Protein AF-A0A210PKC2-F1 (afdb_monomer_lite)

Organism: Mizuhopecten yessoensis (NCBI:txid6573)

Sequence (284 aa):
MRGALTEFWETFYLQYTEGNIYKVPVLRHDMTDEQWKAVAAVIRMGFIQEGVFPIKLAPSFMQQATFGACNDADLLDSFLKFVSVMDKTVFETALKDFESVEEDDINDVMEQYGAKKLINADNVDRIVRKIAHKELVQKPMFVADCFYKLLHTMSLVQEDMSVIYAKLQPSPKKVLKYLRFSEEMSQAETTLSLHVKKLVREMDDPQYLGLFLRFCTGSDVMTQREIHIRFISSDASKNVRCSLSHTCGCVLEIPRSYAEDPYVSLKADFLTLLKNRYWQMDIV

pLDDT: mean 91.37, std 10.33, range [33.94, 98.56]

Foldseek 3Di:
DLLVLQVVLVCCQVPQWAFAQATAGADDPPDDLVNLLVVLVSQVCCCVPFVDHSLSHQLQLVCCLQVVGGDLVSLLVSQLRGDDVLLSVQLVCCQVPVVPHDPCSVVVSCVVLPNPDDDDSVCSVVSSSVSSCCRRDVRRVSSSPSSNVRNNPDPDDSVVSVVSSVQFQDDLVLLLVQEDEDPDDDPLRVLVNVLVNVLSNPPRPLLLCLLVCCQQAVGSTDTPHHAYEAEDADDPPDPDQAWAYANVNSYIYGYSVCSVDPSVVVNVRVSVVSVVPPHPHDDD

Radius of gyration: 22.3 Å; chains: 1; bounding box: 54×35×68 Å

Secondary structure (DSSP, 8-state):
-HHHHHHHHHHHHHHSEE-SSSBEEPP-TT--HHHHHHHHHHHHHHHHHH----TTB-HHHHHHHHHS---HHHHHHHHHHHS-HHHHHHHHHHHH-GGGS-HHHHHHHHHHTT--SPP-TTTHHHHHHHHHHIIIIITTHHHHHHHHHHHTTSS--HHHHHHHHHHHS--HHHHHHHEE--SS--HHHHHHHHHHHHHHHT--SHHHHHHHHHHHHS-SS--S--EEEEEEPPPTT------EEETTTTEEEEEGGGGSS-HHHHHHHHHHHHHH--------

Structure (mmCIF, N/CA/C/O backbone):
data_AF-A0A210PKC2-F1
#
_entry.id   AF-A0A210PKC2-F1
#
loop_
_atom_site.group_PDB
_atom_site.id
_atom_site.type_symbol
_atom_site.label_atom_id
_atom_site.label_alt_id
_atom_site.label_comp_id
_atom_site.label_asym_id
_atom_site.label_entity_id
_atom_site.label_seq_id
_atom_site.pdbx_PDB_ins_code
_atom_site.Cartn_x
_atom_site.Cartn_y
_atom_site.Cartn_z
_atom_site.occupancy
_atom_site.B_iso_or_equiv
_atom_site.auth_seq_id
_atom_site.auth_comp_id
_atom_site.auth_asym_id
_atom_site.auth_atom_id
_atom_site.pdbx_PDB_model_num
ATOM 1 N N . MET A 1 1 ? -7.435 -2.086 -18.402 1.00 83.50 1 MET A N 1
ATOM 2 C CA . MET A 1 1 ? -8.113 -2.495 -17.152 1.00 83.50 1 MET A CA 1
ATOM 3 C C . MET A 1 1 ? -7.322 -2.125 -15.897 1.00 83.50 1 MET A C 1
ATOM 5 O O . MET A 1 1 ? -7.828 -1.315 -15.137 1.00 83.50 1 MET A O 1
ATOM 9 N N . ARG A 1 2 ? -6.077 -2.599 -15.704 1.00 87.44 2 ARG A N 1
ATOM 10 C CA . ARG A 1 2 ? -5.235 -2.230 -14.536 1.00 87.44 2 ARG A CA 1
ATOM 11 C C . ARG A 1 2 ? -5.114 -0.727 -14.278 1.00 87.44 2 ARG A C 1
ATOM 13 O O . ARG A 1 2 ? -5.349 -0.303 -13.158 1.00 87.44 2 ARG A O 1
ATOM 20 N N . GLY A 1 3 ? -4.846 0.075 -15.313 1.00 88.44 3 GLY A N 1
ATOM 21 C CA . GLY A 1 3 ? -4.783 1.537 -15.170 1.00 88.44 3 GLY A CA 1
ATOM 22 C C . GLY A 1 3 ? -6.068 2.150 -14.600 1.00 88.44 3 GLY A C 1
ATOM 23 O O . GLY A 1 3 ? -5.997 3.002 -13.723 1.00 88.44 3 GLY A O 1
ATOM 24 N N . ALA A 1 4 ? -7.233 1.654 -15.033 1.00 91.62 4 ALA A N 1
ATOM 25 C CA . ALA A 1 4 ? -8.529 2.094 -14.519 1.00 91.62 4 ALA A CA 1
ATOM 26 C C . ALA A 1 4 ? -8.772 1.625 -13.075 1.00 91.62 4 ALA A C 1
ATOM 28 O O . ALA A 1 4 ? -9.301 2.391 -12.278 1.00 91.62 4 ALA A O 1
ATOM 29 N N . LEU A 1 5 ? -8.353 0.404 -12.715 1.00 94.69 5 LEU A N 1
ATOM 30 C CA . LEU A 1 5 ? -8.409 -0.079 -11.329 1.00 94.69 5 LEU A CA 1
ATOM 31 C C . LEU A 1 5 ? -7.522 0.763 -10.407 1.00 94.69 5 LEU A C 1
ATOM 33 O O . LEU A 1 5 ? -7.958 1.130 -9.323 1.00 94.69 5 LEU A O 1
ATOM 37 N N . THR A 1 6 ? -6.302 1.094 -10.832 1.00 93.50 6 THR A N 1
ATOM 38 C CA . THR A 1 6 ? -5.397 1.942 -10.046 1.00 93.50 6 THR A CA 1
ATOM 39 C C . THR A 1 6 ? -5.985 3.332 -9.836 1.00 93.50 6 THR A C 1
ATOM 41 O O . THR A 1 6 ? -5.990 3.820 -8.712 1.00 93.50 6 THR A O 1
ATOM 44 N N . GLU A 1 7 ? -6.539 3.944 -10.886 1.00 93.00 7 GLU A N 1
ATOM 45 C CA . GLU A 1 7 ? -7.191 5.257 -10.787 1.00 93.00 7 GLU A CA 1
ATOM 46 C C . GLU A 1 7 ? -8.429 5.224 -9.878 1.00 93.00 7 GLU A C 1
ATOM 48 O O . GLU A 1 7 ? -8.618 6.100 -9.030 1.00 93.00 7 GLU A O 1
ATOM 53 N N . PHE A 1 8 ? -9.243 4.172 -10.003 1.00 96.69 8 PHE A N 1
ATOM 54 C CA . PHE A 1 8 ? -10.376 3.932 -9.117 1.00 96.69 8 PHE A CA 1
ATOM 55 C C . PHE A 1 8 ? -9.924 3.854 -7.656 1.00 96.69 8 PHE A C 1
ATOM 57 O O . PHE A 1 8 ? -10.483 4.542 -6.805 1.00 96.69 8 PHE A O 1
ATOM 64 N N . TRP A 1 9 ? -8.894 3.054 -7.361 1.00 97.25 9 TRP A N 1
ATOM 65 C CA . TRP A 1 9 ? -8.402 2.878 -5.998 1.00 97.25 9 TRP A CA 1
ATOM 66 C C . TRP A 1 9 ? -7.781 4.148 -5.430 1.00 97.25 9 TRP A C 1
ATOM 68 O O . TRP A 1 9 ? -8.049 4.474 -4.280 1.00 97.25 9 TRP A O 1
ATOM 78 N N . GLU A 1 10 ? -7.009 4.901 -6.212 1.00 94.06 10 GLU A N 1
ATOM 79 C CA . GLU A 1 10 ? -6.480 6.194 -5.766 1.00 94.06 10 GLU A CA 1
ATOM 80 C C . GLU A 1 10 ? -7.595 7.172 -5.393 1.00 94.06 10 GLU A C 1
ATOM 82 O O . GLU A 1 10 ? -7.544 7.773 -4.318 1.00 94.06 10 GLU A O 1
ATOM 87 N N . THR A 1 11 ? -8.631 7.269 -6.227 1.00 95.94 11 THR A N 1
ATOM 88 C CA . THR A 1 11 ? -9.802 8.107 -5.943 1.00 95.94 11 THR A CA 1
ATOM 89 C C . THR A 1 11 ? -10.537 7.611 -4.697 1.00 95.94 11 THR A C 1
ATOM 91 O O . THR A 1 11 ? -10.860 8.399 -3.807 1.00 95.94 11 THR A O 1
ATOM 94 N N . PHE A 1 12 ? -10.746 6.296 -4.588 1.00 97.88 12 PHE A N 1
ATOM 95 C CA . PHE A 1 12 ? -11.411 5.670 -3.449 1.00 97.88 12 PHE A CA 1
ATOM 96 C C . PHE A 1 12 ? -10.676 5.954 -2.132 1.00 97.88 12 PHE A C 1
ATOM 98 O O . PHE A 1 12 ? -11.276 6.441 -1.176 1.00 97.88 12 PHE A O 1
ATOM 105 N N . TYR A 1 13 ? -9.360 5.734 -2.098 1.00 97.44 13 TYR A N 1
ATOM 106 C CA . TYR A 1 13 ? -8.525 5.984 -0.922 1.00 97.44 13 TYR A CA 1
ATOM 107 C C . TYR A 1 13 ? -8.465 7.456 -0.510 1.00 97.44 13 TYR A C 1
ATOM 109 O O . TYR A 1 13 ? -8.222 7.761 0.659 1.00 97.44 13 TYR A O 1
ATOM 117 N N . LEU A 1 14 ? -8.628 8.372 -1.463 1.00 95.44 14 LEU A N 1
ATOM 118 C CA . LEU A 1 14 ? -8.587 9.801 -1.189 1.00 95.44 14 LEU A CA 1
ATOM 119 C C . LEU A 1 14 ? -9.935 10.335 -0.693 1.00 95.44 14 LEU A C 1
ATOM 121 O O . LEU A 1 14 ? -9.961 11.192 0.183 1.00 95.44 14 LEU A O 1
ATOM 125 N N . GLN A 1 15 ? -11.046 9.857 -1.259 1.00 96.00 15 GLN A N 1
ATOM 126 C CA . GLN A 1 15 ? -12.365 10.476 -1.071 1.00 96.00 15 GLN A CA 1
ATOM 127 C C . GLN A 1 15 ? -13.330 9.667 -0.192 1.00 96.00 15 GLN A C 1
ATOM 129 O O . GLN A 1 15 ? -14.298 10.227 0.325 1.00 96.00 15 GLN A O 1
ATOM 134 N N . TYR A 1 16 ? -13.101 8.362 -0.028 1.00 97.81 16 TYR A N 1
ATOM 135 C CA . TYR A 1 16 ? -14.047 7.438 0.615 1.00 97.81 16 TYR A CA 1
ATOM 136 C C . TYR A 1 16 ? -13.463 6.732 1.835 1.00 97.81 16 TYR A C 1
ATOM 138 O O . TYR A 1 16 ? -14.132 5.889 2.430 1.00 97.81 16 TYR A O 1
ATOM 146 N N . THR A 1 17 ? -12.231 7.061 2.219 1.00 98.38 17 THR A N 1
ATOM 147 C CA . THR A 1 17 ? -11.552 6.433 3.353 1.00 98.38 17 THR A CA 1
ATOM 148 C C . THR A 1 17 ? -10.808 7.459 4.194 1.00 98.38 17 THR A C 1
ATOM 150 O O . THR A 1 17 ? -10.364 8.479 3.670 1.00 98.38 17 THR A O 1
ATOM 153 N N . GLU A 1 18 ? -10.603 7.144 5.466 1.00 96.81 18 GLU A N 1
ATOM 154 C CA . GLU A 1 18 ? -9.716 7.875 6.372 1.00 96.81 18 GLU A CA 1
ATOM 155 C C . GLU A 1 18 ? -8.529 7.002 6.790 1.00 96.81 18 GLU A C 1
ATOM 157 O O . GLU A 1 18 ? -8.512 5.798 6.525 1.00 96.81 18 GLU A O 1
ATOM 162 N N . GLY A 1 19 ? -7.528 7.616 7.420 1.00 96.44 19 GLY A N 1
ATOM 163 C CA . GLY A 1 19 ? -6.302 6.952 7.855 1.00 96.44 19 GLY A CA 1
ATOM 164 C C . GLY A 1 19 ? -5.085 7.244 6.977 1.00 96.44 19 GLY A C 1
ATOM 165 O O . GLY A 1 19 ? -5.167 7.879 5.916 1.00 96.44 19 GLY A O 1
ATOM 166 N N . ASN A 1 20 ? -3.942 6.776 7.461 1.00 94.88 20 ASN A N 1
ATOM 167 C CA . ASN A 1 20 ? -2.611 7.054 6.947 1.00 94.88 20 ASN A CA 1
ATOM 168 C C . ASN A 1 20 ? -2.118 5.953 5.987 1.00 94.88 20 ASN A C 1
ATOM 170 O O . ASN A 1 20 ? -2.589 5.884 4.848 1.00 94.88 20 ASN A O 1
ATOM 174 N N . ILE A 1 21 ? -1.185 5.093 6.426 1.00 94.00 21 ILE A N 1
ATOM 175 C CA . ILE A 1 21 ? -0.635 3.995 5.612 1.00 94.00 21 ILE A CA 1
ATOM 176 C C . ILE A 1 21 ? -1.744 2.992 5.306 1.00 94.00 21 ILE A C 1
ATOM 178 O O . ILE A 1 21 ? -1.932 2.605 4.150 1.00 94.00 21 ILE A O 1
ATOM 182 N N . TYR A 1 22 ? -2.475 2.595 6.347 1.00 97.31 22 TYR A N 1
ATOM 183 C CA . TYR A 1 22 ? -3.726 1.875 6.200 1.00 97.31 22 TYR A CA 1
ATOM 184 C C . TYR A 1 22 ? -4.915 2.808 6.291 1.00 97.31 22 TYR A C 1
ATOM 186 O O . TYR A 1 22 ? -4.902 3.827 6.978 1.00 97.31 22 TYR A O 1
ATOM 194 N N . LYS A 1 23 ? -5.952 2.412 5.569 1.00 98.19 23 LYS A N 1
ATOM 195 C CA . LYS A 1 23 ? -7.161 3.181 5.367 1.00 98.19 23 LYS A CA 1
ATOM 196 C C . LYS A 1 23 ? -8.379 2.344 5.700 1.00 98.19 23 LYS A C 1
ATOM 198 O O . LYS A 1 23 ? -8.377 1.130 5.493 1.00 98.19 23 LYS A O 1
ATOM 203 N N . VAL A 1 24 ? -9.430 2.992 6.178 1.00 98.06 24 VAL A N 1
ATOM 204 C CA . VAL A 1 24 ? -10.739 2.356 6.358 1.00 98.06 24 VAL A CA 1
ATOM 205 C C . VAL A 1 24 ? -11.833 3.193 5.709 1.00 98.06 24 VAL A C 1
ATOM 207 O O . VAL A 1 24 ? -11.731 4.421 5.717 1.00 98.06 24 VAL A O 1
ATOM 210 N N . PRO A 1 25 ? -12.857 2.569 5.101 1.00 98.19 25 PRO A N 1
ATOM 211 C CA . PRO A 1 25 ? -13.959 3.315 4.515 1.00 98.19 25 PRO A CA 1
ATOM 212 C C . PRO A 1 25 ? -14.696 4.156 5.552 1.00 98.19 25 PRO A C 1
ATOM 214 O O . PRO A 1 25 ? -14.967 3.689 6.656 1.00 98.19 25 PRO A O 1
ATOM 217 N N . VAL A 1 26 ? -15.069 5.373 5.171 1.00 96.38 26 VAL A N 1
ATOM 218 C CA . VAL A 1 26 ? -15.912 6.245 5.992 1.00 96.38 26 VAL A CA 1
ATOM 219 C C . VAL A 1 26 ? -17.339 6.236 5.469 1.00 96.38 26 VAL A C 1
ATOM 221 O O . VAL A 1 26 ? -17.576 6.182 4.260 1.00 96.38 26 VAL A O 1
ATOM 224 N N . LEU A 1 27 ? -18.309 6.300 6.381 1.00 95.06 27 LEU A N 1
ATOM 225 C CA . LEU A 1 27 ? -19.708 6.443 5.996 1.00 95.06 27 LEU A CA 1
ATOM 226 C C . LEU A 1 27 ? -19.909 7.779 5.287 1.00 95.06 27 LEU A C 1
ATOM 228 O O . LEU A 1 27 ? -19.467 8.824 5.764 1.00 95.06 27 LEU A O 1
ATOM 232 N N . ARG A 1 28 ? -20.618 7.742 4.161 1.00 94.00 28 ARG A N 1
ATOM 233 C CA . ARG A 1 28 ? -20.983 8.936 3.407 1.00 94.00 28 ARG A CA 1
ATOM 234 C C . ARG A 1 28 ? -22.466 8.930 3.095 1.00 94.00 28 ARG A C 1
ATOM 236 O O . ARG A 1 28 ? -23.055 7.884 2.847 1.00 94.00 28 ARG A O 1
ATOM 243 N N . HIS A 1 29 ? -23.055 10.118 3.090 1.00 92.88 29 HIS A N 1
ATOM 244 C CA . HIS A 1 29 ? -24.477 10.304 2.813 1.00 92.88 29 HIS A CA 1
ATOM 245 C C . HIS A 1 29 ? -24.843 10.016 1.348 1.00 92.88 29 HIS A C 1
ATOM 247 O O . HIS A 1 29 ? -25.997 9.721 1.059 1.00 92.88 29 HIS A O 1
ATOM 253 N N . ASP A 1 30 ? -23.871 10.093 0.436 1.00 93.81 30 ASP A N 1
ATOM 254 C CA . ASP A 1 30 ? -24.016 9.822 -0.998 1.00 93.81 30 ASP A CA 1
ATOM 255 C C . ASP A 1 30 ? -23.723 8.357 -1.376 1.00 93.81 30 ASP A C 1
ATOM 257 O O . ASP A 1 30 ? -23.828 7.993 -2.546 1.00 93.81 30 ASP A O 1
ATOM 261 N N . MET A 1 31 ? -23.383 7.505 -0.401 1.00 96.25 31 MET A N 1
ATOM 262 C CA . MET A 1 31 ? -23.042 6.097 -0.614 1.00 96.25 31 MET A CA 1
ATOM 263 C C . MET A 1 31 ? -23.995 5.179 0.152 1.00 96.25 31 MET A C 1
ATOM 265 O O . MET A 1 31 ? -23.857 4.967 1.360 1.00 96.25 31 MET A O 1
ATOM 269 N N . THR A 1 32 ? -24.945 4.592 -0.572 1.00 96.19 32 THR A N 1
ATOM 270 C CA . THR A 1 32 ? -25.874 3.582 -0.047 1.00 96.19 32 THR A CA 1
ATOM 271 C C . THR A 1 32 ? -25.264 2.178 -0.103 1.00 96.19 32 THR A C 1
ATOM 273 O O . THR A 1 32 ? -24.137 1.980 -0.568 1.00 96.19 32 THR A O 1
ATOM 276 N N . ASP A 1 33 ? -26.008 1.169 0.358 1.00 96.50 33 ASP A N 1
ATOM 277 C CA . ASP A 1 33 ? -25.563 -0.224 0.296 1.00 96.50 33 ASP A CA 1
ATOM 278 C C . ASP A 1 33 ? -25.298 -0.694 -1.144 1.00 96.50 33 ASP A C 1
ATOM 280 O O . ASP A 1 33 ? -24.426 -1.536 -1.358 1.00 96.50 33 ASP A O 1
ATOM 284 N N . GLU A 1 34 ? -26.000 -0.141 -2.135 1.00 97.75 34 GLU A N 1
ATOM 285 C CA . GLU A 1 34 ? -25.765 -0.421 -3.552 1.00 97.75 34 GLU A CA 1
ATOM 286 C C . GLU A 1 34 ? -24.356 -0.000 -3.989 1.00 97.75 34 GLU A C 1
ATOM 288 O O . GLU A 1 34 ? -23.612 -0.820 -4.536 1.00 97.75 34 GLU A O 1
ATOM 293 N N . GLN A 1 35 ? -23.943 1.238 -3.694 1.00 98.00 35 GLN A N 1
ATOM 294 C CA . GLN A 1 35 ? -22.617 1.722 -4.084 1.00 98.00 35 GLN A CA 1
ATOM 295 C C . GLN A 1 35 ? -21.506 0.975 -3.336 1.00 98.00 35 GLN A C 1
ATOM 297 O O . GLN A 1 35 ? -20.504 0.604 -3.947 1.00 98.00 35 GLN A O 1
ATOM 302 N N . TRP A 1 36 ? -21.680 0.665 -2.047 1.00 98.38 36 TRP A N 1
ATOM 303 C CA . TRP A 1 36 ? -20.688 -0.127 -1.308 1.00 98.38 36 TRP A CA 1
ATOM 304 C C . TRP A 1 36 ? -20.558 -1.558 -1.846 1.00 98.38 36 TRP A C 1
ATOM 306 O O . TRP A 1 36 ? -19.444 -2.063 -1.994 1.00 98.38 36 TRP A O 1
ATOM 316 N N . LYS A 1 37 ? -21.666 -2.205 -2.226 1.00 98.38 37 LYS A N 1
ATOM 317 C CA . LYS A 1 37 ? -21.619 -3.507 -2.914 1.00 98.38 37 LYS A CA 1
ATOM 318 C C . LYS A 1 37 ? -20.937 -3.410 -4.277 1.00 98.38 37 LYS A C 1
ATOM 320 O O . LYS A 1 37 ? -20.223 -4.338 -4.654 1.00 98.38 37 LYS A O 1
ATOM 325 N N . ALA A 1 38 ? -21.108 -2.304 -5.003 1.00 98.31 38 ALA A N 1
ATOM 326 C CA . ALA A 1 38 ? -20.401 -2.077 -6.260 1.00 98.31 38 ALA A CA 1
ATOM 327 C C . ALA A 1 38 ? -18.879 -1.989 -6.043 1.00 98.31 38 ALA A C 1
ATOM 329 O O . ALA A 1 38 ? -18.126 -2.619 -6.784 1.00 98.31 38 ALA A O 1
ATOM 330 N N . VAL A 1 39 ? -18.413 -1.313 -4.985 1.00 98.44 39 VAL A N 1
ATOM 331 C CA . VAL A 1 39 ? -16.984 -1.312 -4.611 1.00 98.44 39 VAL A CA 1
ATOM 332 C C . VAL A 1 39 ? -16.499 -2.737 -4.318 1.00 98.44 39 VAL A C 1
ATOM 334 O O . VAL A 1 39 ? -15.465 -3.153 -4.837 1.00 98.44 39 VAL A O 1
ATOM 337 N N . ALA A 1 40 ? -17.265 -3.530 -3.566 1.00 98.38 40 ALA A N 1
ATOM 338 C CA . ALA A 1 40 ? -16.931 -4.933 -3.310 1.00 98.38 40 ALA A CA 1
ATOM 339 C C . ALA A 1 40 ? -16.876 -5.776 -4.598 1.00 98.38 40 ALA A C 1
ATOM 341 O O . ALA A 1 40 ? -16.005 -6.635 -4.753 1.00 98.38 40 ALA A O 1
ATOM 342 N N . ALA A 1 41 ? -17.760 -5.504 -5.562 1.00 98.19 41 ALA A N 1
ATOM 343 C CA . ALA A 1 41 ? -17.714 -6.130 -6.877 1.00 98.19 41 ALA A CA 1
ATOM 344 C C . ALA A 1 41 ? -16.422 -5.772 -7.628 1.00 98.19 41 ALA A C 1
ATOM 346 O O . ALA A 1 41 ? -15.825 -6.658 -8.242 1.00 98.19 41 ALA A O 1
ATOM 347 N N . VAL A 1 42 ? -15.946 -4.523 -7.526 1.00 98.19 42 VAL A N 1
ATOM 348 C CA . VAL A 1 42 ? -14.648 -4.095 -8.079 1.00 98.19 42 VAL A CA 1
ATOM 349 C C . VAL A 1 42 ? -13.483 -4.827 -7.408 1.00 98.19 42 VAL A C 1
ATOM 351 O O . VAL A 1 42 ? -12.586 -5.276 -8.118 1.00 98.19 42 VAL A O 1
ATOM 354 N N . ILE A 1 43 ? -13.507 -5.028 -6.082 1.00 98.00 43 ILE A N 1
ATOM 355 C CA . ILE A 1 43 ? -12.491 -5.830 -5.364 1.00 98.00 43 ILE A CA 1
ATOM 356 C C . ILE A 1 43 ? -12.445 -7.248 -5.925 1.00 98.00 43 ILE A C 1
ATOM 358 O O . ILE A 1 43 ? -11.395 -7.713 -6.368 1.00 98.00 43 ILE A O 1
ATOM 362 N N . ARG A 1 44 ? -13.595 -7.931 -5.935 1.00 97.06 44 ARG A N 1
ATOM 363 C CA . ARG A 1 44 ? -13.700 -9.319 -6.393 1.00 97.06 44 ARG A CA 1
ATOM 364 C C . ARG A 1 44 ? -13.253 -9.459 -7.847 1.00 97.06 44 ARG A C 1
ATOM 366 O O . ARG A 1 44 ? -12.483 -10.358 -8.171 1.00 97.06 44 ARG A O 1
ATOM 373 N N . MET A 1 45 ? -13.722 -8.568 -8.717 1.00 96.31 45 MET A N 1
ATOM 374 C CA . MET A 1 45 ? -13.365 -8.562 -10.132 1.00 96.31 45 MET A CA 1
ATOM 375 C C . MET A 1 45 ? -11.867 -8.287 -10.334 1.00 96.31 45 MET A C 1
ATOM 377 O O . MET A 1 45 ? -11.214 -9.042 -11.053 1.00 96.31 45 MET A O 1
ATOM 381 N N . GLY A 1 46 ? -11.311 -7.266 -9.673 1.00 95.31 46 GLY A N 1
ATOM 382 C CA . GLY A 1 46 ? -9.900 -6.897 -9.800 1.00 95.31 46 GLY A CA 1
ATOM 383 C C . GLY A 1 46 ? -8.969 -8.004 -9.311 1.00 95.31 46 GLY A C 1
ATOM 384 O O . GLY A 1 46 ? -7.947 -8.278 -9.942 1.00 95.31 46 GLY A O 1
ATOM 385 N N . PHE A 1 47 ? -9.365 -8.705 -8.248 1.00 94.56 47 PHE A N 1
ATOM 386 C CA . PHE A 1 47 ? -8.605 -9.831 -7.726 1.00 94.56 47 PHE A CA 1
ATOM 387 C C . PHE A 1 47 ? -8.638 -11.033 -8.672 1.00 94.56 47 PHE A C 1
ATOM 389 O O . PHE A 1 47 ? -7.586 -11.567 -9.012 1.00 94.56 47 PHE A O 1
ATOM 396 N N . ILE A 1 48 ? -9.826 -11.429 -9.142 1.00 92.50 48 ILE A N 1
ATOM 397 C CA . ILE A 1 48 ? -9.993 -12.605 -10.009 1.00 92.50 48 ILE A CA 1
ATOM 398 C C . ILE A 1 48 ? -9.351 -12.390 -11.385 1.00 92.50 48 ILE A C 1
ATOM 400 O O . ILE A 1 48 ? -8.719 -13.303 -11.910 1.00 92.50 48 ILE A O 1
ATOM 404 N N . GLN A 1 49 ? -9.525 -11.212 -11.987 1.00 92.31 49 GLN A N 1
ATOM 405 C CA . GLN A 1 49 ? -9.126 -10.980 -13.379 1.00 92.31 49 GLN A CA 1
ATOM 406 C C . GLN A 1 49 ? -7.700 -10.441 -13.519 1.00 92.31 49 GLN A C 1
ATOM 408 O O . GLN A 1 49 ? -7.004 -10.789 -14.469 1.00 92.31 49 GLN A O 1
ATOM 413 N N . GLU A 1 50 ? -7.255 -9.592 -12.590 1.00 91.38 50 GLU A N 1
ATOM 414 C CA . GLU A 1 50 ? -5.975 -8.879 -12.702 1.00 91.38 50 GLU A CA 1
ATOM 415 C C . GLU A 1 50 ? -5.002 -9.201 -11.558 1.00 91.38 50 GLU A C 1
ATOM 417 O O . GLU A 1 50 ? -3.856 -8.748 -11.578 1.00 91.38 50 GLU A O 1
ATOM 422 N N . GLY A 1 51 ? -5.425 -9.985 -10.559 1.00 92.06 51 GLY A N 1
ATOM 423 C CA . GLY A 1 51 ? -4.619 -10.274 -9.374 1.00 92.06 51 GLY A CA 1
ATOM 424 C C . GLY A 1 51 ? -4.357 -9.040 -8.505 1.00 92.06 51 GLY A C 1
ATOM 425 O O . GLY A 1 51 ? -3.375 -9.022 -7.768 1.00 92.06 51 GLY A O 1
ATOM 426 N N . VAL A 1 52 ? -5.194 -8.003 -8.612 1.00 94.19 52 VAL A N 1
ATOM 427 C CA . VAL A 1 52 ? -5.079 -6.751 -7.849 1.00 94.19 52 VAL A CA 1
ATOM 428 C C . VAL A 1 52 ? -6.012 -6.802 -6.641 1.00 94.19 52 VAL A C 1
ATOM 430 O O . VAL A 1 52 ? -7.170 -7.187 -6.760 1.00 94.19 52 VAL A O 1
ATOM 433 N N . PHE A 1 53 ? -5.526 -6.370 -5.479 1.00 95.75 53 PHE A N 1
ATOM 434 C CA . PHE A 1 53 ? -6.308 -6.272 -4.244 1.00 95.75 53 PHE A CA 1
ATOM 435 C C . PHE A 1 53 ? -6.030 -4.925 -3.560 1.00 95.75 53 PHE A C 1
ATOM 437 O O . PHE A 1 53 ? -4.895 -4.442 -3.650 1.00 95.75 53 PHE A O 1
ATOM 444 N N . PRO A 1 54 ? -7.008 -4.306 -2.872 1.00 96.81 54 PRO A N 1
ATOM 445 C CA . PRO A 1 54 ? -6.831 -2.993 -2.260 1.00 96.81 54 PRO A CA 1
ATOM 446 C C . PRO A 1 54 ? -6.024 -3.048 -0.951 1.00 96.81 54 PRO A C 1
ATOM 448 O O . PRO A 1 54 ? -6.547 -2.845 0.139 1.00 96.81 54 PRO A O 1
ATOM 451 N N . ILE A 1 55 ? -4.717 -3.297 -1.045 1.00 96.25 55 ILE A N 1
ATOM 452 C CA . ILE A 1 55 ? -3.833 -3.515 0.117 1.00 96.25 55 ILE A CA 1
ATOM 453 C C . ILE A 1 55 ? -3.553 -2.270 0.977 1.00 96.25 55 ILE A C 1
ATOM 455 O O . ILE A 1 55 ? -2.833 -2.368 1.969 1.00 96.25 55 ILE A O 1
ATOM 459 N N . LYS A 1 56 ? -4.096 -1.099 0.613 1.00 96.81 56 LYS A N 1
ATOM 460 C CA . LYS A 1 56 ? -4.106 0.077 1.500 1.00 96.81 56 LYS A CA 1
ATOM 461 C C . LYS A 1 56 ? -5.300 0.060 2.450 1.00 96.81 56 LYS A C 1
ATOM 463 O O . LYS A 1 56 ? -5.261 0.771 3.445 1.00 96.81 56 LYS A O 1
ATOM 468 N N . LEU A 1 57 ? -6.337 -0.744 2.198 1.00 98.12 57 LEU A N 1
ATOM 469 C CA . LEU A 1 57 ? -7.358 -0.987 3.214 1.00 98.12 57 LEU A CA 1
ATOM 470 C C . LEU A 1 57 ? -6.751 -1.777 4.370 1.00 98.12 57 LEU A C 1
ATOM 472 O O . LEU A 1 57 ? -5.947 -2.680 4.140 1.00 98.12 57 LEU A O 1
ATOM 476 N N . ALA A 1 58 ? -7.111 -1.437 5.605 1.00 97.44 58 ALA A N 1
ATOM 477 C CA . ALA A 1 58 ? -6.569 -2.104 6.781 1.00 97.44 58 ALA A CA 1
ATOM 478 C C . ALA A 1 58 ? -6.847 -3.623 6.720 1.00 97.44 58 ALA A C 1
ATOM 480 O O . ALA A 1 58 ? -7.998 -4.009 6.487 1.00 97.44 58 ALA A O 1
ATOM 481 N N . PRO A 1 59 ? -5.844 -4.495 6.956 1.00 95.94 59 PRO A N 1
ATOM 482 C CA . PRO A 1 59 ? -6.036 -5.947 6.951 1.00 95.94 59 PRO A CA 1
ATOM 483 C C . PRO A 1 59 ? -7.170 -6.397 7.874 1.00 95.94 59 PRO A C 1
ATOM 485 O O . PRO A 1 59 ? -8.000 -7.203 7.469 1.00 95.94 59 PRO A O 1
ATOM 488 N N . SER A 1 60 ? -7.263 -5.810 9.071 1.00 95.88 60 SER A N 1
ATOM 489 C CA . SER A 1 60 ? -8.326 -6.121 10.038 1.00 95.88 60 SER A CA 1
ATOM 490 C C . SER A 1 60 ? -9.724 -5.799 9.498 1.00 95.88 60 SER A C 1
ATOM 492 O O . SER A 1 60 ? -10.641 -6.609 9.624 1.00 95.88 60 SER A O 1
ATOM 494 N N . PHE A 1 61 ? -9.883 -4.657 8.819 1.00 97.69 61 PHE A N 1
ATOM 495 C CA . PHE A 1 61 ? -11.137 -4.311 8.145 1.00 97.69 61 PHE A CA 1
ATOM 496 C C . PHE A 1 61 ? -11.450 -5.305 7.021 1.00 97.69 61 PHE A C 1
ATOM 498 O O . PHE A 1 61 ? -12.573 -5.789 6.923 1.00 97.69 61 PHE A O 1
ATOM 505 N N . MET A 1 62 ? -10.463 -5.652 6.189 1.00 97.62 62 MET A N 1
ATOM 506 C CA . MET A 1 62 ? -10.671 -6.589 5.082 1.00 97.62 62 MET A CA 1
ATOM 507 C C . MET A 1 62 ? -10.977 -8.012 5.552 1.00 97.62 62 MET A C 1
ATOM 509 O O . MET A 1 62 ? -11.780 -8.691 4.915 1.00 97.62 62 MET A O 1
ATOM 513 N N . GLN A 1 63 ? -10.400 -8.453 6.671 1.00 96.19 63 GLN A N 1
ATOM 514 C CA . GLN A 1 63 ? -10.768 -9.712 7.317 1.00 96.19 63 GLN A CA 1
ATOM 515 C C . GLN A 1 63 ? -12.233 -9.676 7.770 1.00 96.19 63 GLN A C 1
ATOM 517 O O . GLN A 1 63 ? -12.999 -10.553 7.377 1.00 96.19 63 GLN A O 1
ATOM 522 N N . GLN A 1 64 ? -12.658 -8.624 8.482 1.00 97.00 64 GLN A N 1
ATOM 523 C CA . GLN A 1 64 ? -14.064 -8.449 8.865 1.00 97.00 64 GLN A CA 1
ATOM 524 C C . GLN A 1 64 ? -14.987 -8.461 7.636 1.00 97.00 64 GLN A C 1
ATOM 526 O O . GLN A 1 64 ? -15.974 -9.191 7.599 1.00 97.00 64 GLN A O 1
ATOM 531 N N . ALA A 1 65 ? -14.635 -7.698 6.602 1.00 97.69 65 ALA A N 1
ATOM 532 C CA . ALA A 1 65 ? -15.413 -7.539 5.379 1.00 97.69 65 ALA A CA 1
ATOM 533 C C . ALA A 1 65 ? -15.427 -8.781 4.470 1.00 97.69 65 ALA A C 1
ATOM 535 O O . ALA A 1 65 ? -16.228 -8.837 3.543 1.00 97.69 65 ALA A O 1
ATOM 536 N N . THR A 1 66 ? -14.548 -9.761 4.691 1.00 97.25 66 THR A N 1
ATOM 537 C CA . THR A 1 66 ? -14.465 -10.979 3.862 1.00 97.25 66 THR A CA 1
ATOM 538 C C . THR A 1 66 ? -14.943 -12.210 4.623 1.00 97.25 66 THR A C 1
ATOM 540 O O . THR A 1 66 ? -15.678 -13.022 4.072 1.00 97.25 66 THR A O 1
ATOM 543 N N . PHE A 1 67 ? -14.574 -12.334 5.898 1.00 96.19 67 PHE A N 1
ATOM 544 C CA . PHE A 1 67 ? -14.802 -13.531 6.714 1.00 96.19 67 PHE A CA 1
ATOM 545 C C . PHE A 1 67 ? -15.831 -13.322 7.829 1.00 96.19 67 PHE A C 1
ATOM 547 O O . PHE A 1 67 ? -16.249 -14.290 8.456 1.00 96.19 67 PHE A O 1
ATOM 554 N N . GLY A 1 68 ? -16.260 -12.081 8.077 1.00 95.38 68 GLY A N 1
ATOM 555 C CA . GLY A 1 68 ? -17.180 -11.742 9.167 1.00 95.38 68 GLY A CA 1
ATOM 556 C C . GLY A 1 68 ? -16.507 -11.642 10.540 1.00 95.38 68 GLY A C 1
ATOM 557 O O . GLY A 1 68 ? -17.191 -11.395 11.532 1.00 95.38 68 GLY A O 1
ATOM 558 N N . ALA A 1 69 ? -15.183 -11.810 10.601 1.00 93.19 69 ALA A N 1
ATOM 559 C CA . ALA A 1 69 ? -14.372 -11.660 11.803 1.00 93.19 69 ALA A CA 1
ATOM 560 C C . ALA A 1 69 ? -12.955 -11.186 11.441 1.00 93.19 69 ALA A C 1
ATOM 562 O O . ALA A 1 69 ? -12.404 -11.587 10.412 1.00 93.19 69 ALA A O 1
ATOM 563 N N . CYS A 1 70 ? -12.352 -10.358 12.296 1.00 91.94 70 CYS A N 1
ATOM 564 C CA . CYS A 1 70 ? -10.941 -9.977 12.217 1.00 91.94 70 CYS A CA 1
ATOM 565 C C . CYS A 1 70 ? -10.105 -10.661 13.304 1.00 91.94 70 CYS A C 1
ATOM 567 O O . CYS A 1 70 ? -10.626 -11.052 14.347 1.00 91.94 70 CYS A O 1
ATOM 569 N N . ASN A 1 71 ? -8.797 -10.788 13.075 1.00 86.56 71 ASN A N 1
ATOM 570 C CA . ASN A 1 71 ? -7.872 -11.300 14.080 1.00 86.56 71 ASN A CA 1
ATOM 571 C C . ASN A 1 71 ? -7.416 -10.172 15.021 1.00 86.56 71 ASN A C 1
ATOM 573 O O . ASN A 1 71 ? -6.827 -9.188 14.573 1.00 86.56 71 ASN A O 1
ATOM 577 N N . ASP A 1 72 ? -7.611 -10.346 16.328 1.00 81.19 72 ASP A N 1
ATOM 578 C CA . ASP A 1 72 ? -7.160 -9.391 17.351 1.00 81.19 72 ASP A CA 1
ATOM 579 C C . ASP A 1 72 ? -5.640 -9.155 17.334 1.00 81.19 72 ASP A C 1
ATOM 581 O O . ASP A 1 72 ? -5.176 -8.074 17.711 1.00 81.19 72 ASP A O 1
ATOM 585 N N . ALA A 1 73 ? -4.854 -10.142 16.887 1.00 81.38 73 ALA A N 1
ATOM 586 C CA . ALA A 1 73 ? -3.404 -10.005 16.761 1.00 81.38 73 ALA A CA 1
ATOM 587 C C . ALA A 1 73 ? -3.010 -8.965 15.698 1.00 81.38 73 ALA A C 1
ATOM 589 O O . ALA A 1 73 ? -2.061 -8.207 15.903 1.00 81.38 73 ALA A O 1
ATOM 590 N N . ASP A 1 74 ? -3.771 -8.884 14.603 1.00 84.31 74 ASP A N 1
ATOM 591 C CA . ASP A 1 74 ? -3.512 -7.970 13.483 1.00 84.31 74 ASP A CA 1
ATOM 592 C C . ASP A 1 74 ? -4.088 -6.569 13.733 1.00 84.31 74 ASP A C 1
ATOM 594 O O . ASP A 1 74 ? -3.702 -5.599 13.071 1.00 84.31 74 ASP A O 1
ATOM 598 N N . LEU A 1 75 ? -5.009 -6.449 14.692 1.00 92.81 75 LEU A N 1
ATOM 599 C CA . LEU A 1 75 ? -5.771 -5.235 14.956 1.00 92.81 75 LEU A CA 1
ATOM 600 C C . LEU A 1 75 ? -4.890 -4.076 15.421 1.00 92.81 75 LEU A C 1
ATOM 602 O O . LEU A 1 75 ? -5.009 -2.966 14.902 1.00 92.81 75 LEU A O 1
ATOM 606 N N . LEU A 1 76 ? -3.985 -4.333 16.369 1.00 94.75 76 LEU A N 1
ATOM 607 C CA . LEU A 1 76 ? -3.102 -3.296 16.901 1.00 94.75 76 LEU A CA 1
ATOM 608 C C . LEU A 1 76 ? -2.088 -2.827 15.848 1.00 94.75 76 LEU A C 1
ATOM 610 O O . LEU A 1 76 ? -1.934 -1.626 15.653 1.00 94.75 76 LEU A O 1
ATOM 614 N N . ASP A 1 77 ? -1.453 -3.750 15.119 1.00 94.12 77 ASP A N 1
ATOM 615 C CA . ASP A 1 77 ? -0.533 -3.399 14.025 1.00 94.12 77 ASP A CA 1
ATOM 616 C C . ASP A 1 77 ? -1.252 -2.629 12.905 1.00 94.12 77 ASP A C 1
ATOM 618 O O . ASP A 1 77 ? -0.746 -1.618 12.409 1.00 94.12 77 ASP A O 1
ATOM 622 N N . SER A 1 78 ? -2.470 -3.056 12.553 1.00 96.44 78 SER A N 1
ATOM 623 C CA . SER A 1 78 ? -3.306 -2.344 11.585 1.00 96.44 78 SER A CA 1
ATOM 624 C C . SER A 1 78 ? -3.616 -0.924 12.060 1.00 96.44 78 SER A C 1
ATOM 626 O O . SER A 1 78 ? -3.551 0.017 11.270 1.00 96.44 78 SER A O 1
ATOM 628 N N . PHE A 1 79 ? -3.922 -0.759 13.348 1.00 97.62 79 PHE A N 1
ATOM 629 C CA . PHE A 1 79 ? -4.263 0.531 13.939 1.00 97.62 79 PHE A CA 1
ATOM 630 C C . PHE A 1 79 ? -3.067 1.479 13.983 1.00 97.62 79 PHE A C 1
ATOM 632 O O . PHE A 1 79 ? -3.180 2.621 13.548 1.00 97.62 79 PHE A O 1
ATOM 639 N N . LEU A 1 80 ? -1.893 0.995 14.387 1.00 97.19 80 LEU A N 1
ATOM 640 C CA . LEU A 1 80 ? -0.666 1.796 14.397 1.00 97.19 80 LEU A CA 1
ATOM 641 C C . LEU A 1 80 ? -0.257 2.276 12.993 1.00 97.19 80 LEU A C 1
ATOM 643 O O . LEU A 1 80 ? 0.402 3.301 12.858 1.00 97.19 80 LEU A O 1
ATOM 647 N N . LYS A 1 81 ? -0.662 1.571 11.929 1.00 96.88 81 LYS A N 1
ATOM 648 C CA . LYS A 1 81 ? -0.487 2.009 10.529 1.00 96.88 81 LYS A CA 1
ATOM 649 C C . LYS A 1 81 ? -1.639 2.878 10.009 1.00 96.88 81 LYS A C 1
ATOM 651 O O . LYS A 1 81 ? -1.488 3.528 8.975 1.00 96.88 81 LYS A O 1
ATOM 656 N N . PHE A 1 82 ? -2.782 2.875 10.683 1.00 97.88 82 PHE A N 1
ATOM 657 C CA . PHE A 1 82 ? -3.940 3.699 10.353 1.00 97.88 82 PHE A CA 1
ATOM 658 C C . PHE A 1 82 ? -3.804 5.126 10.896 1.00 97.88 82 PHE A C 1
ATOM 660 O O . PHE A 1 82 ? -4.129 6.075 10.185 1.00 97.88 82 PHE A O 1
ATOM 667 N N . VAL A 1 83 ? -3.301 5.283 12.120 1.00 97.56 83 VAL A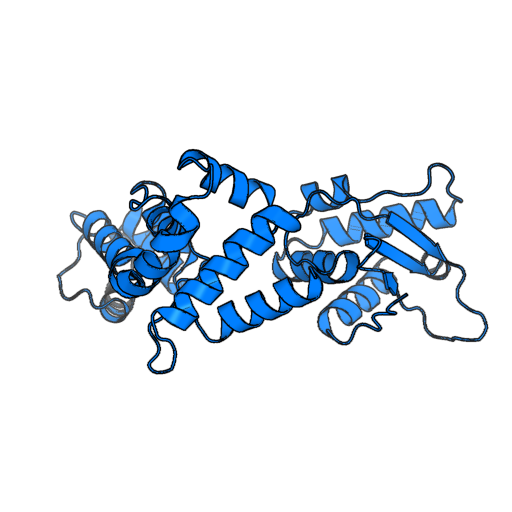 N 1
ATOM 668 C CA . VAL A 1 83 ? -3.162 6.590 12.776 1.00 97.56 83 VAL A CA 1
ATOM 669 C C . VAL A 1 83 ? -2.045 7.455 12.170 1.00 97.56 83 VAL A C 1
ATOM 671 O O . VAL A 1 83 ? -1.254 7.017 11.323 1.00 97.56 83 VAL A O 1
ATOM 674 N N . SER A 1 84 ? -1.980 8.723 12.584 1.00 96.00 84 SER A N 1
ATOM 675 C CA . SER A 1 84 ? -0.906 9.637 12.181 1.00 96.00 84 SER A CA 1
ATOM 676 C C . SER A 1 84 ? 0.468 9.119 12.654 1.00 96.00 84 SER A C 1
ATOM 678 O O . SER A 1 84 ? 0.556 8.334 13.595 1.00 96.00 84 SER A O 1
ATOM 680 N N . VAL A 1 85 ? 1.567 9.542 12.013 1.00 94.50 85 VAL A N 1
ATOM 681 C CA . VAL A 1 85 ? 2.924 9.147 12.460 1.00 94.50 85 VAL A CA 1
ATOM 682 C C . VAL A 1 85 ? 3.221 9.669 13.873 1.00 94.50 85 VAL A C 1
ATOM 684 O O . VAL A 1 85 ? 3.919 9.000 14.636 1.00 94.50 85 VAL A O 1
ATOM 687 N N . MET A 1 86 ? 2.666 10.832 14.228 1.00 95.06 86 MET A N 1
ATOM 688 C CA . MET A 1 86 ? 2.788 11.404 15.570 1.00 95.06 86 MET A CA 1
ATOM 689 C C . MET A 1 86 ? 2.048 10.530 16.585 1.00 95.06 86 MET A C 1
ATOM 691 O O . MET A 1 86 ? 2.679 9.992 17.491 1.00 95.06 86 MET A O 1
ATOM 695 N N . ASP A 1 87 ? 0.759 10.271 16.359 1.00 96.31 87 ASP A N 1
ATOM 696 C CA . ASP A 1 87 ? -0.084 9.455 17.244 1.00 96.31 87 ASP A CA 1
ATOM 697 C C . ASP A 1 87 ? 0.489 8.043 17.397 1.00 96.31 87 ASP A C 1
ATOM 699 O O . ASP A 1 87 ? 0.524 7.489 18.492 1.00 96.31 87 ASP A O 1
ATOM 703 N N . LYS A 1 88 ? 0.976 7.456 16.294 1.00 97.06 88 LYS A N 1
ATOM 704 C CA . LYS A 1 88 ? 1.639 6.150 16.294 1.00 97.06 88 LYS A CA 1
ATOM 705 C C . LYS A 1 88 ? 2.800 6.132 17.283 1.00 97.06 88 LYS A C 1
ATOM 707 O O . LYS A 1 88 ? 2.909 5.189 18.058 1.00 97.06 88 LYS A O 1
ATOM 712 N N . THR A 1 89 ? 3.654 7.153 17.242 1.00 97.00 89 THR A N 1
ATOM 713 C CA . THR A 1 89 ? 4.832 7.252 18.113 1.00 97.00 89 THR A CA 1
ATOM 714 C C . THR A 1 89 ? 4.413 7.332 19.582 1.00 97.00 89 THR A C 1
ATOM 716 O O . THR A 1 89 ? 4.979 6.621 20.413 1.00 97.00 89 THR A O 1
ATOM 719 N N . VAL A 1 90 ? 3.379 8.123 19.892 1.00 97.12 90 VAL A N 1
ATOM 720 C CA . VAL A 1 90 ? 2.814 8.232 21.248 1.00 97.12 90 VAL A CA 1
ATOM 721 C C . VAL A 1 90 ? 2.259 6.883 21.710 1.00 97.12 90 VAL A C 1
ATOM 723 O O . VAL A 1 90 ? 2.629 6.403 22.779 1.00 97.12 90 VAL A O 1
ATOM 726 N N . PHE A 1 91 ? 1.443 6.213 20.890 1.00 96.62 91 PHE A N 1
ATOM 727 C CA . PHE A 1 91 ? 0.894 4.898 21.224 1.00 96.62 91 PHE A CA 1
ATOM 728 C C . PHE A 1 91 ? 1.979 3.831 21.404 1.00 96.62 91 PHE A C 1
ATOM 730 O O . PHE A 1 91 ? 1.941 3.096 22.385 1.00 96.62 91 PHE A O 1
ATOM 737 N N . GLU A 1 92 ? 2.948 3.725 20.490 1.00 97.00 92 GLU A N 1
ATOM 738 C CA . GLU A 1 92 ? 4.039 2.745 20.591 1.00 97.00 92 GLU A CA 1
ATOM 739 C C . GLU A 1 92 ? 4.879 2.961 21.851 1.00 97.00 92 GLU A C 1
ATOM 741 O O . GLU A 1 92 ? 5.249 1.989 22.515 1.00 97.00 92 GLU A O 1
ATOM 746 N N . THR A 1 93 ? 5.137 4.220 22.207 1.00 96.88 93 THR A N 1
ATOM 747 C CA . THR A 1 93 ? 5.865 4.564 23.431 1.00 96.88 93 THR A CA 1
ATOM 748 C C . THR A 1 93 ? 5.030 4.216 24.661 1.00 96.88 93 THR A C 1
ATOM 750 O O . THR A 1 93 ? 5.506 3.473 25.514 1.00 96.88 93 THR A O 1
ATOM 753 N N . ALA A 1 94 ? 3.754 4.611 24.701 1.00 95.69 94 ALA A N 1
ATOM 754 C CA . ALA A 1 94 ? 2.861 4.360 25.834 1.00 95.69 94 ALA A CA 1
ATOM 755 C C . ALA A 1 94 ? 2.622 2.863 26.094 1.00 95.69 94 ALA A C 1
ATOM 757 O O . ALA A 1 94 ? 2.504 2.435 27.240 1.00 95.69 94 ALA A O 1
ATOM 758 N N . LEU A 1 95 ? 2.553 2.057 25.030 1.00 95.31 95 LEU A N 1
ATOM 759 C CA . LEU A 1 95 ? 2.383 0.603 25.113 1.00 95.31 95 LEU A CA 1
ATOM 760 C C . LEU A 1 95 ? 3.644 -0.121 25.596 1.00 95.31 95 LEU A C 1
ATOM 762 O O . LEU A 1 95 ? 3.547 -1.236 26.108 1.00 95.31 95 LEU A O 1
ATOM 766 N N . LYS A 1 96 ? 4.821 0.477 25.393 1.00 96.12 96 LYS A N 1
ATOM 767 C CA . LYS A 1 96 ? 6.110 -0.096 25.786 1.00 96.12 96 LYS A CA 1
ATOM 768 C C . LYS A 1 96 ? 6.534 0.354 27.182 1.00 96.12 96 LYS A C 1
ATOM 770 O O . LYS A 1 96 ? 6.994 -0.471 27.965 1.00 96.12 96 LYS A O 1
ATOM 775 N N . ASP A 1 97 ? 6.425 1.649 27.446 1.00 95.88 97 ASP A N 1
ATOM 776 C CA . ASP A 1 97 ? 6.829 2.312 28.680 1.00 95.88 97 ASP A CA 1
ATOM 777 C C . ASP A 1 97 ? 5.966 3.566 28.889 1.00 95.88 97 ASP A C 1
ATOM 779 O O . ASP A 1 97 ? 6.281 4.658 28.411 1.00 95.88 97 ASP A O 1
ATOM 783 N N . PHE A 1 98 ? 4.837 3.387 29.578 1.00 95.19 98 PHE A N 1
ATOM 784 C CA . PHE A 1 98 ? 3.841 4.439 29.784 1.00 95.19 98 PHE A CA 1
ATOM 785 C C . PHE A 1 98 ? 4.407 5.667 30.508 1.00 95.19 98 PHE A C 1
ATOM 787 O O . PHE A 1 98 ? 4.031 6.787 30.184 1.00 95.19 98 PHE A O 1
ATOM 794 N N . GLU A 1 99 ? 5.327 5.469 31.456 1.00 93.88 99 GLU A N 1
ATOM 795 C CA . GLU A 1 99 ? 5.902 6.553 32.263 1.00 93.88 99 GLU A CA 1
ATOM 796 C C . GLU A 1 99 ? 6.836 7.463 31.451 1.00 93.88 99 GLU A C 1
ATOM 798 O O . GLU A 1 99 ? 7.141 8.575 31.877 1.00 93.88 99 GLU A O 1
ATOM 803 N N . SER A 1 100 ? 7.279 7.007 30.275 1.00 94.88 100 SER A N 1
ATOM 804 C CA . SER A 1 100 ? 8.136 7.780 29.373 1.00 94.88 100 SER A CA 1
ATOM 805 C C . SER A 1 100 ? 7.376 8.735 28.442 1.00 94.88 100 SER A C 1
ATOM 807 O O . SER A 1 100 ? 8.014 9.488 27.707 1.00 94.88 100 SER A O 1
ATOM 809 N N . VAL A 1 101 ? 6.039 8.706 28.450 1.00 94.50 101 VAL A N 1
ATOM 810 C CA . VAL A 1 101 ? 5.188 9.553 27.600 1.00 94.50 101 VAL A CA 1
ATOM 811 C C . VAL A 1 101 ? 4.730 10.784 28.371 1.00 94.50 101 VAL A C 1
ATOM 813 O O . VAL A 1 101 ? 4.318 10.678 29.525 1.00 94.50 101 VAL A O 1
ATOM 816 N N . GLU A 1 102 ? 4.776 11.950 27.728 1.00 94.31 102 GLU A N 1
ATOM 817 C CA . GLU A 1 102 ? 4.243 13.181 28.311 1.00 94.31 102 GLU A CA 1
ATOM 818 C C . GLU A 1 102 ? 2.722 13.065 28.512 1.00 94.31 102 GLU A C 1
ATOM 820 O O . GLU A 1 102 ? 1.996 12.573 27.646 1.00 94.31 102 GLU A O 1
ATOM 825 N N . GLU A 1 103 ? 2.231 13.497 29.678 1.00 91.44 103 GLU A N 1
ATOM 826 C CA . GLU A 1 103 ? 0.814 13.356 30.042 1.00 91.44 103 GLU A CA 1
ATOM 827 C C . GLU A 1 103 ? -0.106 14.105 29.062 1.00 91.44 103 GLU A C 1
ATOM 829 O O . GLU A 1 103 ? -1.155 13.583 28.680 1.00 91.44 103 GLU A O 1
ATOM 834 N N . ASP A 1 104 ? 0.312 15.287 28.606 1.00 92.69 104 ASP A N 1
ATOM 835 C CA . ASP A 1 104 ? -0.431 16.078 27.623 1.00 92.69 104 ASP A CA 1
ATOM 836 C C . ASP A 1 104 ? -0.506 15.350 26.267 1.00 92.69 104 ASP A C 1
ATOM 838 O O . ASP A 1 104 ? -1.596 15.204 25.717 1.00 92.69 104 ASP A O 1
ATOM 842 N N . ASP A 1 105 ? 0.600 14.767 25.786 1.00 94.56 105 ASP A N 1
ATOM 843 C CA . ASP A 1 105 ? 0.641 14.027 24.514 1.00 94.56 105 ASP A CA 1
ATOM 844 C C . ASP A 1 105 ? -0.319 12.827 24.501 1.00 94.56 105 ASP A C 1
ATOM 846 O O . ASP A 1 105 ? -1.055 12.604 23.531 1.00 94.56 105 ASP A O 1
ATOM 850 N N . ILE A 1 106 ? -0.319 12.017 25.568 1.00 93.00 106 ILE A N 1
ATOM 851 C CA . ILE A 1 106 ? -1.205 10.848 25.634 1.00 93.00 106 ILE A CA 1
ATOM 852 C C . ILE A 1 106 ? -2.669 11.267 25.783 1.00 93.00 106 ILE A C 1
ATOM 854 O O . ILE A 1 106 ? -3.540 10.616 25.202 1.00 93.00 106 ILE A O 1
ATOM 858 N N . ASN A 1 107 ? -2.952 12.344 26.520 1.00 91.44 107 ASN A N 1
ATOM 859 C CA . ASN A 1 107 ? -4.307 12.863 26.677 1.00 91.44 107 ASN A CA 1
ATOM 860 C C . ASN A 1 107 ? -4.849 13.422 25.358 1.00 91.44 107 ASN A C 1
ATOM 862 O O . ASN A 1 107 ? -5.960 13.052 24.971 1.00 91.44 107 ASN A O 1
ATOM 866 N N . ASP A 1 108 ? -4.053 14.210 24.635 1.00 93.19 108 ASP A N 1
ATOM 867 C CA . ASP A 1 108 ? -4.420 14.802 23.346 1.00 93.19 108 ASP A CA 1
ATOM 868 C C . ASP A 1 108 ? -4.765 13.722 22.314 1.00 93.19 108 ASP A C 1
ATOM 870 O O . ASP A 1 108 ? -5.846 13.727 21.709 1.00 93.19 108 ASP A O 1
ATOM 874 N N . VAL A 1 109 ? -3.885 12.725 22.157 1.00 94.12 109 VAL A N 1
ATOM 875 C CA . VAL A 1 109 ? -4.120 11.608 21.231 1.00 94.12 109 VAL A CA 1
ATOM 876 C C . VAL A 1 109 ? -5.370 10.827 21.645 1.00 94.12 109 VAL A C 1
ATOM 878 O O . VAL A 1 109 ? -6.188 10.441 20.810 1.00 94.12 109 VAL A O 1
ATOM 881 N N . MET A 1 110 ? -5.575 10.591 22.936 1.00 91.94 110 MET A N 1
ATOM 882 C CA . MET A 1 110 ? -6.711 9.802 23.412 1.00 91.94 110 MET A CA 1
ATOM 883 C C . MET A 1 110 ? -8.042 10.542 23.274 1.00 91.94 110 MET A C 1
ATOM 885 O O . MET A 1 110 ? -9.050 9.919 22.913 1.00 91.94 110 MET A O 1
ATOM 889 N N . GLU A 1 111 ? -8.054 11.860 23.471 1.00 91.50 111 GLU A N 1
ATOM 890 C CA . GLU A 1 111 ? -9.211 12.713 23.208 1.00 91.50 111 GLU A CA 1
ATOM 891 C C . GLU A 1 111 ? -9.587 12.706 21.722 1.00 91.50 111 GLU A C 1
ATOM 893 O O . GLU A 1 111 ? -10.767 12.529 21.396 1.00 91.50 111 GLU A O 1
ATOM 898 N N . GLN A 1 112 ? -8.603 12.778 20.818 1.00 92.25 112 GLN A N 1
ATOM 899 C CA . GLN A 1 112 ? -8.822 12.695 19.369 1.00 92.25 112 GLN A CA 1
ATOM 900 C C . GLN A 1 112 ? -9.567 11.411 18.966 1.00 92.25 112 GLN A C 1
ATOM 902 O O . GLN A 1 112 ? -10.448 11.435 18.102 1.00 92.25 112 GLN A O 1
ATOM 907 N N . TYR A 1 113 ? -9.283 10.290 19.635 1.00 92.56 113 TYR A N 1
ATOM 908 C CA . TYR A 1 113 ? -9.993 9.024 19.431 1.00 92.56 113 TYR A CA 1
ATOM 909 C C . TYR A 1 113 ? -11.160 8.807 20.412 1.00 92.56 113 TYR A C 1
ATOM 911 O O . TYR A 1 113 ? -11.697 7.699 20.522 1.00 92.56 113 TYR A O 1
ATOM 919 N N . GLY A 1 114 ? -11.626 9.852 21.098 1.00 87.38 114 GLY A N 1
ATOM 920 C CA . GLY A 1 114 ? -12.831 9.850 21.931 1.00 87.38 114 GLY A CA 1
ATOM 921 C C . GLY A 1 114 ? -12.745 8.982 23.190 1.00 87.38 114 GLY A C 1
ATOM 922 O O . GLY A 1 114 ? -13.779 8.526 23.694 1.00 87.38 114 GLY A O 1
ATOM 923 N N . ALA A 1 115 ? -11.541 8.709 23.692 1.00 87.00 115 ALA A N 1
ATOM 924 C CA . ALA A 1 115 ? -11.337 7.983 24.936 1.00 87.00 115 ALA A CA 1
ATOM 925 C C . ALA A 1 115 ? -11.443 8.937 26.136 1.00 87.00 115 ALA A C 1
ATOM 927 O O . ALA A 1 115 ? -10.550 9.718 26.416 1.00 87.00 115 ALA A O 1
ATOM 928 N N . LYS A 1 116 ? -12.553 8.844 26.878 1.00 78.31 116 LYS A N 1
ATOM 929 C CA . LYS A 1 116 ? -12.842 9.697 28.054 1.00 78.31 116 LYS A CA 1
ATOM 930 C C . LYS A 1 116 ? -12.411 9.096 29.398 1.00 78.31 116 LYS A C 1
ATOM 932 O O . LYS A 1 116 ? -12.863 9.543 30.448 1.00 78.31 116 LYS A O 1
ATOM 937 N N . LYS A 1 117 ? -11.661 7.992 29.385 1.00 75.25 117 LYS A N 1
ATOM 938 C CA . LYS A 1 117 ? -11.244 7.292 30.609 1.00 75.25 117 LYS A CA 1
ATOM 939 C C . LYS A 1 117 ? -9.856 7.756 31.010 1.00 75.25 117 LYS A C 1
ATOM 941 O O . LYS A 1 117 ? -9.024 7.931 30.134 1.00 75.25 117 LYS A O 1
ATOM 946 N N . LEU A 1 118 ? -9.610 7.847 32.317 1.00 81.62 118 LEU A N 1
ATOM 947 C CA . LEU A 1 118 ? -8.264 8.054 32.843 1.00 81.62 118 LEU A CA 1
ATOM 948 C C . LEU A 1 118 ? -7.377 6.867 32.443 1.00 81.62 118 LEU A C 1
ATOM 950 O O . LEU A 1 118 ? -7.716 5.709 32.726 1.00 81.62 118 LEU A O 1
ATOM 954 N N . ILE A 1 119 ? -6.276 7.159 31.759 1.00 87.81 119 ILE A N 1
ATOM 955 C CA . ILE A 1 119 ? -5.345 6.153 31.254 1.00 87.81 119 ILE A CA 1
ATOM 956 C C . ILE A 1 119 ? -4.159 6.053 32.198 1.00 87.81 119 ILE A C 1
ATOM 958 O O . ILE A 1 119 ? -3.733 7.039 32.788 1.00 87.81 119 ILE A O 1
ATOM 962 N N . ASN A 1 120 ? -3.664 4.836 32.373 1.00 91.12 120 ASN A N 1
ATOM 963 C CA . ASN A 1 120 ? -2.467 4.549 33.143 1.00 91.12 120 ASN A CA 1
ATOM 964 C C . ASN A 1 120 ? -1.760 3.310 32.581 1.00 91.12 120 ASN A C 1
ATOM 966 O O . ASN A 1 120 ? -2.296 2.617 31.707 1.00 91.12 120 ASN A O 1
ATOM 970 N N . ALA A 1 121 ? -0.582 3.009 33.127 1.00 93.38 121 ALA A N 1
ATOM 971 C CA . ALA A 1 121 ? 0.232 1.863 32.729 1.00 93.38 121 ALA A CA 1
ATOM 972 C C . ALA A 1 121 ? -0.542 0.528 32.750 1.00 93.38 121 ALA A C 1
ATOM 974 O O . ALA A 1 121 ? -0.357 -0.307 31.869 1.00 93.38 121 ALA A O 1
ATOM 975 N N . ASP A 1 122 ? -1.472 0.349 33.694 1.00 94.06 122 ASP A N 1
ATOM 976 C CA . ASP A 1 122 ? -2.236 -0.898 33.837 1.00 94.06 122 ASP A CA 1
ATOM 977 C C . ASP A 1 122 ? -3.323 -1.079 32.769 1.00 94.06 122 ASP A C 1
ATOM 979 O O . ASP A 1 122 ? -3.801 -2.193 32.531 1.00 94.06 122 ASP A O 1
ATOM 983 N N . ASN A 1 123 ? -3.803 0.014 32.168 1.00 93.56 123 ASN A N 1
ATOM 984 C CA . ASN A 1 123 ? -4.999 -0.012 31.331 1.00 93.56 123 ASN A CA 1
ATOM 985 C C . ASN A 1 123 ? -4.777 0.424 29.876 1.00 93.56 123 ASN A C 1
ATOM 987 O O . ASN A 1 123 ? -5.670 0.174 29.056 1.00 93.56 123 ASN A O 1
ATOM 991 N N . VAL A 1 124 ? -3.618 1.012 29.554 1.00 93.94 124 VAL A N 1
ATOM 992 C CA . VAL A 1 124 ? -3.319 1.600 28.242 1.00 93.94 124 VAL A CA 1
ATOM 993 C C . VAL A 1 124 ? -3.487 0.601 27.098 1.00 93.94 124 VAL A C 1
ATOM 995 O O . VAL A 1 124 ? -4.269 0.873 26.190 1.00 93.94 124 VAL A O 1
ATOM 998 N N . ASP A 1 125 ? -2.892 -0.597 27.173 1.00 94.12 125 ASP A N 1
ATOM 999 C CA . ASP A 1 125 ? -3.011 -1.619 26.115 1.00 94.12 125 ASP A CA 1
ATOM 1000 C C . ASP A 1 125 ? -4.478 -1.963 25.825 1.00 94.12 125 ASP A C 1
ATOM 1002 O O . ASP A 1 125 ? -4.944 -1.908 24.682 1.00 94.12 125 ASP A O 1
ATOM 1006 N N . ARG A 1 126 ? -5.261 -2.203 26.880 1.00 93.62 126 ARG A N 1
ATOM 1007 C CA . ARG A 1 126 ? -6.683 -2.531 26.749 1.00 93.62 126 ARG A CA 1
ATOM 1008 C C . ARG A 1 126 ? -7.489 -1.382 26.141 1.00 93.62 126 ARG A C 1
ATOM 1010 O O . ARG A 1 126 ? -8.445 -1.641 25.408 1.00 93.62 126 ARG A O 1
ATOM 1017 N N . ILE A 1 127 ? -7.184 -0.132 26.489 1.00 94.25 127 ILE A N 1
ATOM 1018 C CA . ILE A 1 127 ? -7.892 1.034 25.945 1.00 94.25 127 ILE A CA 1
ATOM 1019 C C . ILE A 1 127 ? -7.524 1.226 24.473 1.00 94.25 127 ILE A C 1
ATOM 1021 O O . ILE A 1 127 ? -8.434 1.328 23.650 1.00 94.25 127 ILE A O 1
ATOM 1025 N N . VAL A 1 128 ? -6.236 1.176 24.128 1.00 95.06 128 VAL A N 1
ATOM 1026 C CA . VAL A 1 128 ? -5.760 1.312 22.745 1.00 95.06 128 VAL A CA 1
ATOM 1027 C C . VAL A 1 128 ? -6.361 0.227 21.850 1.00 95.06 128 VAL A C 1
ATOM 1029 O O . VAL A 1 128 ? -6.881 0.538 20.784 1.00 95.06 128 VAL A O 1
ATOM 1032 N N . ARG A 1 129 ? -6.423 -1.034 22.298 1.00 95.19 129 ARG A N 1
ATOM 1033 C CA . ARG A 1 129 ? -7.092 -2.112 21.540 1.00 95.19 129 ARG A CA 1
ATOM 1034 C C . ARG A 1 129 ? -8.582 -1.862 21.319 1.00 95.19 129 ARG A C 1
ATOM 1036 O O . ARG A 1 129 ? -9.108 -2.157 20.249 1.00 95.19 129 ARG A O 1
ATOM 1043 N N . LYS A 1 130 ? -9.283 -1.299 22.308 1.00 94.62 130 LYS A N 1
ATOM 1044 C CA . LYS A 1 130 ? -10.701 -0.928 22.155 1.00 94.62 130 LYS A CA 1
ATOM 1045 C C . LYS A 1 130 ? -10.885 0.213 21.163 1.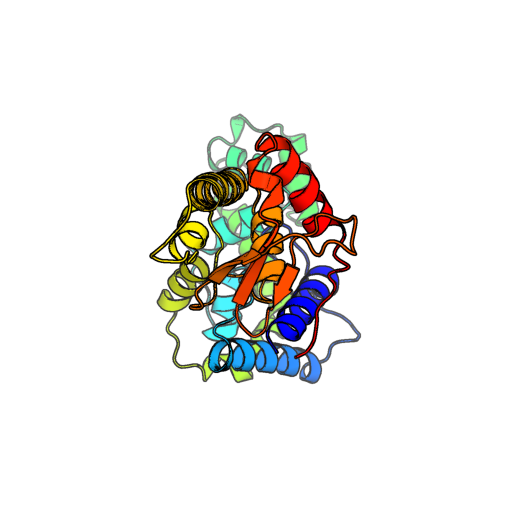00 94.62 130 LYS A C 1
ATOM 1047 O O . LYS A 1 130 ? -11.844 0.183 20.396 1.00 94.62 130 LYS A O 1
ATOM 1052 N N . ILE A 1 131 ? -9.979 1.190 21.169 1.00 95.75 131 ILE A N 1
ATOM 1053 C CA . ILE A 1 131 ? -9.952 2.257 20.167 1.00 95.75 131 ILE A CA 1
ATOM 1054 C C . ILE A 1 131 ? -9.717 1.649 18.784 1.00 95.75 131 ILE A C 1
ATOM 1056 O O . ILE A 1 131 ? -10.530 1.872 17.895 1.00 95.75 131 ILE A O 1
ATOM 1060 N N . ALA A 1 132 ? -8.695 0.807 18.631 1.00 96.94 132 ALA A N 1
ATOM 1061 C CA . ALA A 1 132 ? -8.387 0.117 17.383 1.00 96.94 132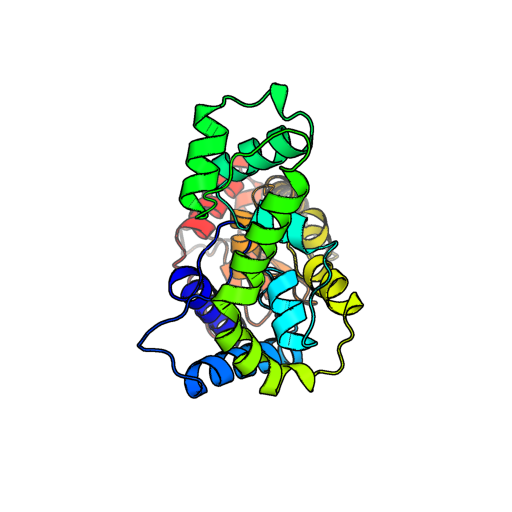 ALA A CA 1
ATOM 1062 C C . ALA A 1 132 ? -9.601 -0.642 16.826 1.00 96.94 132 ALA A C 1
ATOM 1064 O O . ALA A 1 132 ? -9.963 -0.472 15.665 1.00 96.94 132 ALA A O 1
ATOM 1065 N N . HIS A 1 133 ? -10.290 -1.416 17.669 1.00 96.88 133 HIS A N 1
ATOM 1066 C CA . HIS A 1 133 ? -11.502 -2.133 17.271 1.00 96.88 133 HIS A CA 1
ATOM 1067 C C . HIS A 1 133 ? -12.625 -1.173 16.852 1.00 96.88 133 HIS A C 1
ATOM 1069 O O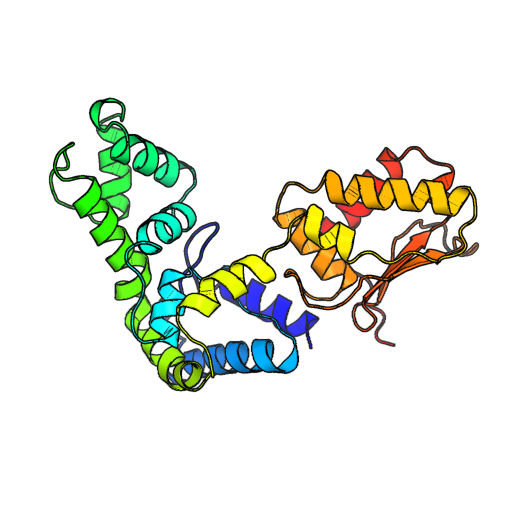 . HIS A 1 133 ? -13.316 -1.386 15.855 1.00 96.88 133 HIS A O 1
ATOM 1075 N N . LYS A 1 134 ? -12.830 -0.089 17.605 1.00 96.62 134 LYS A N 1
ATOM 1076 C CA . LYS A 1 134 ? -13.852 0.908 17.285 1.00 96.62 134 LYS A CA 1
ATOM 1077 C C . LYS A 1 134 ? -13.585 1.566 15.927 1.00 96.62 134 LYS A C 1
ATOM 1079 O O . LYS A 1 134 ? -14.499 1.641 15.112 1.00 96.62 134 LYS A O 1
ATOM 1084 N N . GLU A 1 135 ? -12.356 2.018 15.693 1.00 97.25 135 GLU A N 1
ATOM 1085 C CA . GLU A 1 135 ? -11.955 2.743 14.482 1.00 97.25 135 GLU A CA 1
ATOM 1086 C C . GLU A 1 135 ? -11.922 1.834 13.245 1.00 97.25 135 GLU A C 1
ATOM 1088 O O . GLU A 1 135 ? -12.472 2.189 12.207 1.00 97.25 135 GLU A O 1
ATOM 1093 N N . LEU A 1 136 ? -11.341 0.635 13.353 1.00 97.75 136 LEU A N 1
ATOM 1094 C CA . LEU A 1 136 ? -11.119 -0.231 12.191 1.00 97.75 136 LEU A CA 1
ATOM 1095 C C . LEU A 1 136 ? -12.281 -1.170 11.864 1.00 97.75 136 LEU A C 1
ATOM 1097 O O . LEU A 1 136 ? -12.365 -1.658 10.737 1.00 97.75 136 LEU A O 1
ATOM 1101 N N . VAL A 1 137 ? -13.148 -1.457 12.839 1.00 96.75 137 VAL A N 1
ATOM 1102 C CA . VAL A 1 137 ? -14.188 -2.490 12.717 1.00 96.75 137 VAL A CA 1
ATOM 1103 C C . VAL A 1 137 ? -15.574 -1.908 12.972 1.00 96.75 137 VAL A C 1
ATOM 1105 O O . VAL A 1 137 ? -16.430 -1.974 12.095 1.00 96.75 137 VAL A O 1
ATOM 1108 N N . GLN A 1 138 ? -15.819 -1.296 14.137 1.00 97.00 138 GLN A N 1
ATOM 1109 C CA . GLN A 1 138 ? -17.179 -0.866 14.508 1.00 97.00 138 GLN A CA 1
ATOM 1110 C C . GLN A 1 138 ? -17.689 0.311 13.672 1.00 97.00 138 GLN A C 1
ATOM 1112 O O . GLN A 1 138 ? -18.805 0.252 13.161 1.00 97.00 138 GLN A O 1
ATOM 1117 N N . LYS A 1 139 ? -16.893 1.377 13.524 1.00 96.94 139 LYS A N 1
ATOM 1118 C CA . LYS A 1 139 ? -17.266 2.547 12.714 1.00 96.94 139 LYS A CA 1
ATOM 1119 C C . LYS A 1 139 ? -17.568 2.175 11.252 1.00 96.94 139 LYS A C 1
ATOM 1121 O O . LYS A 1 139 ? -18.632 2.567 10.770 1.00 96.94 139 LYS A O 1
ATOM 1126 N N . PRO A 1 140 ? -16.718 1.400 10.547 1.00 97.75 140 PRO A N 1
ATOM 1127 C CA . PRO A 1 140 ? -16.979 1.018 9.161 1.00 97.75 140 PRO A CA 1
ATOM 1128 C C . PRO A 1 140 ? -17.862 -0.236 9.009 1.00 97.75 140 PRO A C 1
ATOM 1130 O O . PRO A 1 140 ? -17.966 -0.760 7.899 1.00 97.75 140 PRO A O 1
ATOM 1133 N N . MET A 1 141 ? -18.514 -0.728 10.075 1.00 97.94 141 MET A N 1
ATOM 1134 C CA . MET A 1 141 ? -19.230 -2.016 10.069 1.00 97.94 141 MET A CA 1
ATOM 1135 C C . MET A 1 141 ? -20.282 -2.117 8.961 1.00 97.94 141 MET A C 1
ATOM 1137 O O . MET A 1 141 ? -20.346 -3.121 8.263 1.00 97.94 141 MET A O 1
ATOM 1141 N N . PHE A 1 142 ? -21.057 -1.055 8.722 1.00 98.38 142 PHE A N 1
ATOM 1142 C CA . PHE A 1 142 ? -22.049 -1.051 7.641 1.00 98.38 142 PHE A CA 1
ATOM 1143 C C . PHE A 1 142 ? -21.414 -1.293 6.259 1.00 98.38 142 PHE A C 1
ATOM 1145 O O . PHE A 1 142 ? -21.974 -2.015 5.431 1.00 98.38 142 PHE A O 1
ATOM 1152 N N . VAL A 1 143 ? -20.228 -0.727 6.009 1.00 98.50 143 VAL A N 1
ATOM 1153 C CA . VAL A 1 143 ? -19.485 -0.955 4.761 1.00 98.50 143 VAL A CA 1
ATOM 1154 C C . VAL A 1 143 ? -18.932 -2.378 4.726 1.00 98.50 143 VAL A C 1
ATOM 1156 O O . VAL A 1 143 ? -19.055 -3.044 3.698 1.00 98.50 143 VAL A O 1
ATOM 1159 N N . ALA A 1 144 ? -18.388 -2.866 5.847 1.00 98.44 144 ALA A N 1
ATOM 1160 C CA . ALA A 1 144 ? -17.911 -4.241 5.973 1.00 98.44 144 ALA A CA 1
ATOM 1161 C C . ALA A 1 144 ? -19.026 -5.256 5.674 1.00 98.44 144 ALA A C 1
ATOM 1163 O O . ALA A 1 144 ? -18.808 -6.172 4.889 1.00 98.44 144 ALA A O 1
ATOM 1164 N N . ASP A 1 145 ? -20.237 -5.045 6.192 1.00 98.50 145 ASP A N 1
ATOM 1165 C CA . ASP A 1 145 ? -21.404 -5.893 5.929 1.00 98.50 145 ASP A CA 1
ATOM 1166 C C . ASP A 1 145 ? -21.826 -5.858 4.453 1.00 98.50 145 ASP A C 1
ATOM 1168 O O . ASP A 1 145 ? -22.221 -6.875 3.872 1.00 98.50 145 ASP A O 1
ATOM 1172 N N . CYS A 1 146 ? -21.746 -4.688 3.811 1.00 98.50 146 CYS A N 1
ATOM 1173 C CA . CYS A 1 146 ? -22.011 -4.561 2.378 1.00 98.50 146 CYS A CA 1
ATOM 1174 C C . CYS A 1 146 ? -20.976 -5.319 1.543 1.00 98.50 146 CYS A C 1
ATOM 1176 O O . CYS A 1 146 ? -21.345 -5.986 0.575 1.00 98.50 146 CYS A O 1
ATOM 1178 N N . PHE A 1 147 ? -19.701 -5.245 1.927 1.00 98.56 147 PHE A N 1
ATOM 1179 C CA . PHE A 1 147 ? -18.622 -5.976 1.271 1.00 98.56 147 PHE A CA 1
ATOM 1180 C C . PHE A 1 147 ? -18.767 -7.480 1.489 1.00 98.56 147 PHE A C 1
ATOM 1182 O O . PHE A 1 147 ? -18.710 -8.240 0.520 1.00 98.56 147 PHE A O 1
ATOM 1189 N N . TYR A 1 148 ? -19.061 -7.897 2.721 1.00 98.25 148 TYR A N 1
ATOM 1190 C CA . TYR A 1 148 ? -19.222 -9.292 3.114 1.00 98.25 148 TYR A CA 1
ATOM 1191 C C . TYR A 1 148 ? -20.221 -10.012 2.223 1.00 98.25 148 TYR A C 1
ATOM 1193 O O . TYR A 1 148 ? -19.896 -11.073 1.702 1.00 98.25 148 TYR A O 1
ATOM 1201 N N . LYS A 1 149 ? -21.370 -9.393 1.912 1.00 97.31 149 LYS A N 1
ATOM 1202 C CA . LYS A 1 149 ? -22.398 -9.947 1.005 1.00 97.31 149 LYS A CA 1
ATOM 1203 C C . LYS A 1 149 ? -21.862 -10.425 -0.351 1.00 97.31 149 LYS A C 1
ATOM 1205 O O . LYS A 1 149 ? -22.480 -11.300 -0.950 1.00 97.31 149 LYS A O 1
ATOM 1210 N N . LEU A 1 150 ? -20.736 -9.891 -0.829 1.00 96.31 150 LEU A N 1
ATOM 1211 C CA . LEU A 1 150 ? -20.069 -10.353 -2.048 1.00 96.31 150 LEU A CA 1
ATOM 1212 C C . LEU A 1 150 ? -18.777 -11.125 -1.762 1.00 96.31 150 LEU A C 1
ATOM 1214 O O . LEU A 1 150 ? -18.552 -12.178 -2.361 1.00 96.31 150 LEU A O 1
ATOM 1218 N N . LEU A 1 151 ? -17.921 -10.609 -0.879 1.00 97.19 151 LEU A N 1
ATOM 1219 C CA . LEU A 1 151 ? -16.563 -11.121 -0.694 1.00 97.19 151 LEU A CA 1
ATOM 1220 C C . LEU A 1 151 ? -16.519 -12.470 0.034 1.00 97.19 151 LEU A C 1
ATOM 1222 O O . LEU A 1 151 ? -15.628 -13.259 -0.264 1.00 97.19 151 LEU A O 1
ATOM 1226 N N . HIS A 1 152 ? -17.506 -12.797 0.878 1.00 95.31 152 HIS A N 1
ATOM 1227 C CA . HIS A 1 152 ? -17.566 -14.102 1.561 1.00 95.31 152 HIS A CA 1
ATOM 1228 C C . HIS A 1 152 ? -17.665 -15.298 0.598 1.00 95.31 152 HIS A C 1
ATOM 1230 O O . HIS A 1 152 ? -17.386 -16.430 0.975 1.00 95.31 152 HIS A O 1
ATOM 1236 N N . THR A 1 153 ? -18.080 -15.056 -0.652 1.00 93.19 153 THR A N 1
ATOM 1237 C CA . THR A 1 153 ? -18.162 -16.089 -1.696 1.00 93.19 153 THR A CA 1
ATOM 1238 C C . THR A 1 153 ? -16.821 -16.369 -2.374 1.00 93.19 153 THR A C 1
ATOM 1240 O O . THR A 1 153 ? -16.719 -17.289 -3.187 1.00 93.19 153 THR A O 1
ATOM 1243 N N . MET A 1 154 ? -15.792 -15.562 -2.099 1.00 92.19 154 MET A N 1
ATOM 1244 C CA . MET A 1 154 ? -14.446 -15.814 -2.597 1.00 92.19 154 MET A CA 1
ATOM 1245 C C . MET A 1 154 ? -13.870 -17.034 -1.878 1.00 92.19 154 MET A C 1
ATOM 1247 O O . MET A 1 154 ? -14.010 -17.170 -0.668 1.00 92.19 154 MET A O 1
ATOM 1251 N N . SER A 1 155 ? -13.198 -17.918 -2.615 1.00 89.88 155 SER A N 1
ATOM 1252 C CA . SER A 1 155 ? -12.504 -19.080 -2.046 1.00 89.88 155 SER A CA 1
ATOM 1253 C C . SER A 1 155 ? -11.202 -18.654 -1.354 1.00 89.88 155 SER A C 1
ATOM 1255 O O . SER A 1 155 ? -10.118 -18.981 -1.828 1.00 89.88 155 SER A O 1
ATOM 1257 N N . LEU A 1 156 ? -11.325 -17.867 -0.284 1.00 90.75 156 LEU A N 1
ATOM 1258 C CA . LEU A 1 156 ? -10.237 -17.386 0.564 1.00 90.75 156 LEU A CA 1
ATOM 1259 C C . LEU A 1 156 ? -10.458 -17.863 2.000 1.00 90.75 156 LEU A C 1
ATOM 1261 O O . LEU A 1 156 ? -11.592 -17.892 2.479 1.00 90.75 156 LEU A O 1
ATOM 1265 N N . VAL A 1 157 ? -9.370 -18.178 2.693 1.00 88.25 157 VAL A N 1
ATOM 1266 C CA . VAL A 1 157 ? -9.341 -18.365 4.148 1.00 88.25 157 VAL A CA 1
ATOM 1267 C C . VAL A 1 157 ? -8.631 -17.191 4.819 1.00 88.25 157 VAL A C 1
ATOM 1269 O O . VAL A 1 157 ? -7.977 -16.379 4.162 1.00 88.25 157 VAL A O 1
ATOM 1272 N N . GLN A 1 158 ? -8.772 -17.060 6.136 1.00 83.75 158 GLN A N 1
ATOM 1273 C CA . GLN A 1 158 ? -8.281 -15.885 6.857 1.00 83.75 158 GLN A CA 1
ATOM 1274 C C . GLN A 1 158 ? -6.759 -15.717 6.756 1.00 83.75 158 GLN A C 1
ATOM 1276 O O . GLN A 1 158 ? -6.263 -14.596 6.606 1.00 83.75 158 GLN A O 1
ATOM 1281 N N . GLU A 1 159 ? -6.028 -16.829 6.749 1.00 85.50 159 GLU A N 1
ATOM 1282 C CA . GLU A 1 159 ? -4.578 -16.883 6.578 1.00 85.50 159 GLU A CA 1
ATOM 1283 C C . GLU A 1 159 ? -4.134 -16.296 5.228 1.00 85.50 159 GLU A C 1
ATOM 1285 O O . GLU A 1 159 ? -3.064 -15.676 5.148 1.00 85.50 159 GLU A O 1
ATOM 1290 N N . ASP A 1 160 ? -4.974 -16.399 4.189 1.00 88.75 160 ASP A N 1
ATOM 1291 C CA . ASP A 1 160 ? -4.667 -15.890 2.851 1.00 88.75 160 ASP A CA 1
ATOM 1292 C C . ASP A 1 160 ? -4.508 -14.369 2.837 1.00 88.75 160 ASP A C 1
ATOM 1294 O O . ASP A 1 160 ? -3.739 -13.854 2.026 1.00 88.75 160 ASP A O 1
ATOM 1298 N N . MET A 1 161 ? -5.172 -13.623 3.731 1.00 92.31 161 MET A N 1
ATOM 1299 C CA . MET A 1 161 ? -5.064 -12.157 3.738 1.00 92.31 161 MET A CA 1
ATOM 1300 C C . MET A 1 161 ? -3.631 -11.696 3.971 1.00 92.31 161 MET A C 1
ATOM 1302 O O . MET A 1 161 ? -3.119 -10.865 3.220 1.00 92.31 161 MET A O 1
ATOM 1306 N N . SER A 1 162 ? -2.947 -12.277 4.957 1.00 91.88 162 SER A N 1
ATOM 1307 C CA . SER A 1 162 ? -1.551 -11.936 5.241 1.00 91.88 162 SER A CA 1
ATOM 1308 C C . SER A 1 162 ? -0.656 -12.203 4.023 1.00 91.88 162 SER A C 1
ATOM 1310 O O . SER A 1 162 ? 0.173 -11.368 3.654 1.00 91.88 162 SER A O 1
ATOM 1312 N N . VAL A 1 163 ? -0.894 -13.321 3.327 1.00 93.75 163 VAL A N 1
ATOM 1313 C CA . VAL A 1 163 ? -0.161 -13.738 2.128 1.00 93.75 163 VAL A CA 1
ATOM 1314 C C . VAL A 1 163 ? -0.451 -12.809 0.950 1.00 93.75 163 VAL A C 1
ATOM 1316 O O . VAL A 1 163 ? 0.479 -12.414 0.247 1.00 93.75 163 VAL A O 1
ATOM 1319 N N . ILE A 1 164 ? -1.710 -12.421 0.736 1.00 95.06 164 ILE A N 1
ATOM 1320 C CA . ILE A 1 164 ? -2.126 -11.499 -0.329 1.00 95.06 164 ILE A CA 1
ATOM 1321 C C . ILE A 1 164 ? -1.446 -10.144 -0.137 1.00 95.06 164 ILE A C 1
ATOM 1323 O O . ILE A 1 164 ? -0.764 -9.670 -1.048 1.00 95.06 164 ILE A O 1
ATOM 1327 N N . TYR A 1 165 ? -1.550 -9.551 1.055 1.00 95.19 165 TYR A N 1
ATOM 1328 C CA . TYR A 1 165 ? -0.905 -8.274 1.365 1.00 95.19 165 TYR A CA 1
ATOM 1329 C C . TYR A 1 165 ? 0.609 -8.379 1.198 1.00 95.19 165 TYR A C 1
ATOM 1331 O O . TYR A 1 165 ? 1.223 -7.590 0.474 1.00 95.19 165 TYR A O 1
ATOM 1339 N N . ALA A 1 166 ? 1.212 -9.411 1.790 1.00 94.62 166 ALA A N 1
ATOM 1340 C CA . ALA A 1 166 ? 2.641 -9.641 1.699 1.00 94.62 166 ALA A CA 1
ATOM 1341 C C . ALA A 1 166 ? 3.106 -9.934 0.275 1.00 94.62 166 ALA A C 1
ATOM 1343 O O . ALA A 1 166 ? 4.262 -9.660 -0.012 1.00 94.62 166 ALA A O 1
ATOM 1344 N N . LYS A 1 167 ? 2.278 -10.465 -0.629 1.00 95.00 167 LYS A N 1
ATOM 1345 C CA . LYS A 1 167 ? 2.621 -10.700 -2.041 1.00 95.00 167 LYS A CA 1
ATOM 1346 C C . LYS A 1 167 ? 2.552 -9.405 -2.841 1.00 95.00 167 LYS A C 1
ATOM 1348 O O . LYS A 1 167 ? 3.535 -9.063 -3.504 1.00 95.00 167 LYS A O 1
ATOM 1353 N N . LEU A 1 168 ? 1.443 -8.681 -2.720 1.00 95.56 168 LEU A N 1
ATOM 1354 C CA . LEU A 1 168 ? 1.130 -7.497 -3.518 1.00 95.56 168 LEU A CA 1
ATOM 1355 C C . LEU A 1 168 ? 1.908 -6.247 -3.085 1.00 95.56 168 LEU A C 1
ATOM 1357 O O . LEU A 1 168 ? 2.146 -5.375 -3.918 1.00 95.56 168 LEU A O 1
ATOM 1361 N N . GLN A 1 169 ? 2.360 -6.171 -1.828 1.00 94.31 169 GLN A N 1
ATOM 1362 C CA . GLN A 1 169 ? 3.122 -5.023 -1.333 1.00 94.31 169 GLN A CA 1
ATOM 1363 C C . GLN A 1 169 ? 4.428 -4.831 -2.126 1.00 94.31 169 GLN A C 1
ATOM 1365 O O . GLN A 1 169 ? 5.274 -5.739 -2.129 1.00 94.31 169 GLN A O 1
ATOM 1370 N N . PRO A 1 170 ? 4.642 -3.676 -2.778 1.00 93.88 170 PRO A N 1
ATOM 1371 C CA . PRO A 1 170 ? 5.888 -3.386 -3.477 1.00 93.88 170 PRO A CA 1
ATOM 1372 C C . PRO A 1 170 ? 7.102 -3.411 -2.546 1.00 93.88 170 PRO A C 1
ATOM 1374 O O . PRO A 1 170 ? 7.046 -2.958 -1.406 1.00 93.88 170 PRO A O 1
ATOM 1377 N N . SER A 1 171 ? 8.225 -3.932 -3.038 1.00 94.69 171 SER A N 1
ATOM 1378 C CA . SER A 1 171 ? 9.536 -3.704 -2.420 1.00 94.69 171 SER A CA 1
ATOM 1379 C C . SER A 1 171 ? 10.634 -3.724 -3.481 1.00 94.69 171 SER A C 1
ATOM 1381 O O . SER A 1 171 ? 10.483 -4.455 -4.471 1.00 94.69 171 SER A O 1
ATOM 1383 N N . PRO A 1 172 ? 11.753 -2.995 -3.297 1.00 95.69 172 PRO A N 1
ATOM 1384 C CA . PRO A 1 172 ? 12.837 -2.976 -4.278 1.00 95.69 172 PRO A CA 1
ATOM 1385 C C . PRO A 1 172 ? 13.288 -4.388 -4.658 1.00 95.69 172 PRO A C 1
ATOM 1387 O O . PRO A 1 172 ? 13.416 -4.731 -5.831 1.00 95.69 172 PRO A O 1
ATOM 1390 N N . LYS A 1 173 ? 13.411 -5.270 -3.658 1.00 94.94 173 LYS A N 1
ATOM 1391 C CA . LYS A 1 173 ? 13.777 -6.680 -3.844 1.00 94.94 173 LYS A CA 1
ATOM 1392 C C . LYS A 1 173 ? 12.819 -7.426 -4.776 1.00 94.94 173 LYS A C 1
ATOM 1394 O O . LYS A 1 173 ? 13.276 -8.244 -5.571 1.00 94.94 173 LYS A O 1
ATOM 1399 N N . LYS A 1 174 ? 11.508 -7.201 -4.665 1.00 94.56 174 LYS A N 1
ATOM 1400 C CA . LYS A 1 174 ? 10.517 -7.862 -5.525 1.00 94.56 174 LYS A CA 1
ATOM 1401 C C . LYS A 1 174 ? 10.507 -7.277 -6.928 1.00 94.56 174 LYS A C 1
ATOM 1403 O O . LYS A 1 174 ? 10.536 -8.046 -7.881 1.00 94.56 174 LYS A O 1
ATOM 1408 N N . VAL A 1 175 ? 10.528 -5.950 -7.051 1.00 95.31 175 VAL A N 1
ATOM 1409 C CA . VAL A 1 175 ? 10.532 -5.271 -8.354 1.00 95.31 175 VAL A CA 1
ATOM 1410 C C . VAL A 1 175 ? 11.758 -5.682 -9.166 1.00 95.31 175 VAL A C 1
ATOM 1412 O O . VAL A 1 175 ? 11.621 -6.091 -10.314 1.00 95.31 175 VAL A O 1
ATOM 1415 N N . LEU A 1 176 ? 12.945 -5.712 -8.551 1.00 96.56 176 LEU A N 1
ATOM 1416 C CA . LEU A 1 176 ? 14.179 -6.167 -9.204 1.00 96.56 176 LEU A CA 1
ATOM 1417 C C . LEU A 1 176 ? 14.085 -7.594 -9.753 1.00 96.56 176 LEU A C 1
ATOM 1419 O O . LEU A 1 176 ? 14.642 -7.873 -10.811 1.00 96.56 176 LEU A O 1
ATOM 1423 N N . LYS A 1 177 ? 13.384 -8.496 -9.054 1.00 95.81 177 LYS A N 1
ATOM 1424 C CA . LYS A 1 177 ? 13.163 -9.875 -9.520 1.00 95.81 177 LYS A CA 1
ATOM 1425 C C . LYS A 1 177 ? 12.243 -9.953 -10.733 1.00 95.81 177 LYS A C 1
ATOM 1427 O O . LYS A 1 177 ? 12.220 -10.993 -11.383 1.00 95.81 177 LYS A O 1
ATOM 1432 N N . TYR A 1 178 ? 11.460 -8.914 -10.994 1.00 95.25 178 TYR A N 1
ATOM 1433 C CA . TYR A 1 178 ? 10.464 -8.876 -12.061 1.00 95.25 178 TYR A CA 1
ATOM 1434 C C . TYR A 1 178 ? 11.000 -8.152 -13.296 1.00 95.25 178 TYR A C 1
ATOM 1436 O O . TYR A 1 178 ? 10.456 -8.332 -14.379 1.00 95.25 178 TYR A O 1
ATOM 1444 N N . LEU A 1 179 ? 12.099 -7.402 -13.163 1.00 97.38 179 LEU A N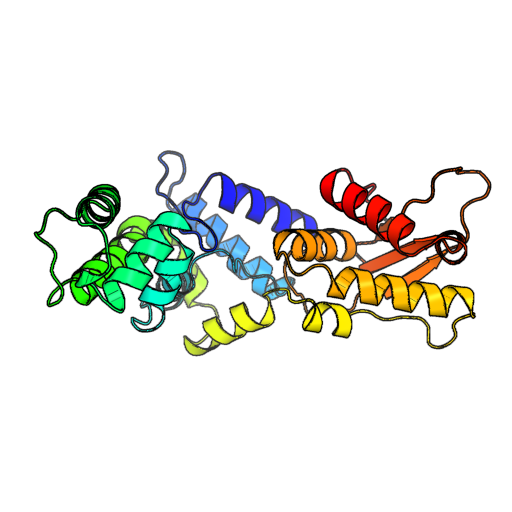 1
ATOM 1445 C CA . LEU A 1 179 ? 12.790 -6.819 -14.305 1.00 97.38 179 LEU A CA 1
ATOM 1446 C C . LEU A 1 179 ? 13.389 -7.920 -15.188 1.00 97.38 179 LEU A C 1
ATOM 1448 O O . LEU A 1 179 ? 14.086 -8.822 -14.709 1.00 97.38 179 LEU A O 1
ATOM 1452 N N . ARG A 1 180 ? 13.142 -7.824 -16.490 1.00 97.69 180 ARG A N 1
ATOM 1453 C CA . ARG A 1 180 ? 13.718 -8.683 -17.524 1.00 97.69 180 ARG A CA 1
ATOM 1454 C C . ARG A 1 180 ? 14.482 -7.820 -18.504 1.00 97.69 180 ARG A C 1
ATOM 1456 O O . ARG A 1 180 ? 13.954 -6.836 -19.003 1.00 97.69 180 ARG A O 1
ATOM 1463 N N . PHE A 1 181 ? 15.722 -8.197 -18.759 1.00 97.25 181 PHE A N 1
ATOM 1464 C CA . PHE A 1 181 ? 16.587 -7.561 -19.744 1.00 97.25 181 PHE A CA 1
ATOM 1465 C C . PHE A 1 181 ? 16.824 -8.558 -20.880 1.00 97.25 181 PHE A C 1
ATOM 1467 O O . PHE A 1 181 ? 16.593 -9.754 -20.695 1.00 97.25 181 PHE A O 1
ATOM 1474 N N . SER A 1 182 ? 17.276 -8.069 -22.033 1.00 94.75 182 SER A N 1
ATOM 1475 C CA . SER A 1 182 ? 17.748 -8.935 -23.119 1.00 94.75 182 SER A CA 1
ATOM 1476 C C . SER A 1 182 ? 18.877 -9.853 -22.631 1.00 94.75 182 SER A C 1
ATOM 1478 O O . SER A 1 182 ? 19.688 -9.434 -21.801 1.00 94.75 182 SER A O 1
ATOM 1480 N N . GLU A 1 183 ? 18.930 -11.086 -23.140 1.00 92.38 183 GLU A N 1
ATOM 1481 C CA . GLU A 1 183 ? 20.041 -12.015 -22.876 1.00 92.38 183 GLU A CA 1
ATOM 1482 C C . GLU A 1 183 ? 21.349 -11.484 -23.472 1.00 92.38 183 GLU A C 1
ATOM 1484 O O . GLU A 1 183 ? 22.404 -11.551 -22.843 1.00 92.38 183 GLU A O 1
ATOM 1489 N N . GLU A 1 184 ? 21.253 -10.874 -24.653 1.00 93.94 184 GLU A N 1
ATOM 1490 C CA . GLU A 1 184 ? 22.354 -10.200 -25.326 1.00 93.94 184 GLU A CA 1
ATOM 1491 C C . GLU A 1 184 ? 22.242 -8.691 -25.106 1.00 93.94 184 GLU A C 1
ATOM 1493 O O . GLU A 1 184 ? 21.245 -8.064 -25.479 1.00 93.94 184 GLU A O 1
ATOM 1498 N N . MET A 1 185 ? 23.263 -8.107 -24.480 1.00 94.94 185 MET A N 1
ATOM 1499 C CA . MET A 1 185 ? 23.364 -6.672 -24.230 1.00 94.94 185 MET A CA 1
ATOM 1500 C C . MET A 1 185 ? 24.741 -6.168 -24.643 1.00 94.94 185 MET A C 1
ATOM 1502 O O . MET A 1 185 ? 25.769 -6.761 -24.317 1.00 94.94 185 MET A O 1
ATOM 1506 N N . SER A 1 186 ? 24.766 -5.017 -25.303 1.00 95.44 186 SER A N 1
ATOM 1507 C CA . SER A 1 186 ? 25.988 -4.243 -25.515 1.00 95.44 186 SER A CA 1
ATOM 1508 C C . SER A 1 186 ? 26.569 -3.723 -24.190 1.00 95.44 186 SER A C 1
ATOM 1510 O O . SER A 1 186 ? 25.925 -3.747 -23.135 1.00 95.44 186 SER A O 1
ATOM 1512 N N . GLN A 1 187 ? 27.788 -3.179 -24.235 1.00 94.69 187 GLN A N 1
ATOM 1513 C CA . GLN A 1 187 ? 28.409 -2.549 -23.065 1.00 94.69 187 GLN A CA 1
ATOM 1514 C C . GLN A 1 187 ? 27.563 -1.383 -22.519 1.00 94.69 187 GLN A C 1
ATOM 1516 O O . GLN A 1 187 ? 27.389 -1.259 -21.308 1.00 94.69 187 GLN A O 1
ATOM 1521 N N . ALA A 1 188 ? 26.996 -0.562 -23.409 1.00 93.44 188 ALA A N 1
ATOM 1522 C CA . ALA A 1 188 ? 26.121 0.552 -23.044 1.00 93.44 188 ALA A CA 1
ATOM 1523 C C . ALA A 1 188 ? 24.844 0.069 -22.335 1.00 93.44 188 ALA A C 1
ATOM 1525 O O . ALA A 1 188 ? 24.459 0.596 -21.292 1.00 93.44 188 ALA A O 1
ATOM 1526 N N . GLU A 1 189 ? 24.214 -0.982 -22.858 1.00 95.75 189 GLU A N 1
ATOM 1527 C CA . GLU A 1 189 ? 23.002 -1.581 -22.283 1.00 95.75 189 GLU A CA 1
ATOM 1528 C C . GLU A 1 189 ? 23.281 -2.275 -20.950 1.00 95.75 189 GLU A C 1
ATOM 1530 O O . GLU A 1 189 ? 22.478 -2.188 -20.022 1.00 95.75 189 GLU A O 1
ATOM 1535 N N . THR A 1 190 ? 24.457 -2.888 -20.809 1.00 96.50 190 THR A N 1
ATOM 1536 C CA . THR A 1 190 ? 24.914 -3.450 -19.536 1.00 96.50 190 THR A CA 1
ATOM 1537 C C . THR A 1 190 ? 25.024 -2.355 -18.474 1.00 96.50 190 THR A C 1
ATOM 1539 O O . THR A 1 190 ? 24.446 -2.504 -17.393 1.00 96.50 190 THR A O 1
ATOM 1542 N N . THR A 1 191 ? 25.668 -1.224 -18.787 1.00 95.75 191 THR A N 1
ATOM 1543 C CA . THR A 1 191 ? 25.737 -0.046 -17.901 1.00 95.75 191 THR A CA 1
ATOM 1544 C C . THR A 1 191 ? 24.343 0.460 -17.528 1.00 95.75 191 THR A C 1
ATOM 1546 O O . THR A 1 191 ? 24.041 0.650 -16.347 1.00 95.75 191 THR A O 1
ATOM 1549 N N . LEU A 1 192 ? 23.449 0.604 -18.508 1.00 95.94 192 LEU A N 1
ATOM 1550 C CA . LEU A 1 192 ? 22.081 1.058 -18.259 1.00 95.94 192 LEU A CA 1
ATOM 1551 C C . LEU A 1 192 ? 21.276 0.078 -17.409 1.00 95.94 192 LEU A C 1
ATOM 1553 O O . LEU A 1 192 ? 20.537 0.502 -16.523 1.00 95.94 192 LEU A O 1
ATOM 1557 N N . SER A 1 193 ? 21.452 -1.229 -17.597 1.00 97.62 193 SER A N 1
ATOM 1558 C CA . SER A 1 193 ? 20.801 -2.233 -16.754 1.00 97.62 193 SER A CA 1
ATOM 1559 C C . SER A 1 193 ? 21.195 -2.075 -15.281 1.00 97.62 193 SER A C 1
ATOM 1561 O O . SER A 1 193 ? 20.356 -2.218 -14.387 1.00 97.62 193 SER A O 1
ATOM 1563 N N . LEU A 1 194 ? 22.459 -1.723 -15.012 1.00 97.31 194 LEU A N 1
ATOM 1564 C CA . LEU A 1 194 ? 22.947 -1.440 -13.665 1.00 97.31 194 LEU A CA 1
ATOM 1565 C C . LEU A 1 194 ? 22.354 -0.140 -13.123 1.00 97.31 194 LEU A C 1
ATOM 1567 O O . LEU A 1 194 ? 21.963 -0.112 -11.957 1.00 97.31 194 LEU A O 1
ATOM 1571 N N . HIS A 1 195 ? 22.222 0.898 -13.954 1.00 96.94 195 HIS A N 1
ATOM 1572 C CA . HIS A 1 195 ? 21.557 2.147 -13.580 1.00 96.94 195 HIS A CA 1
ATOM 1573 C C . HIS A 1 195 ? 20.085 1.924 -13.202 1.00 96.94 195 HIS A C 1
ATOM 1575 O O . HIS A 1 195 ? 19.666 2.375 -12.142 1.00 96.94 195 HIS A O 1
ATOM 1581 N N . VAL A 1 196 ? 19.317 1.164 -13.989 1.00 96.88 196 VAL A N 1
ATOM 1582 C CA . VAL A 1 196 ? 17.911 0.834 -13.676 1.00 96.88 196 VAL A CA 1
ATOM 1583 C C . VAL A 1 196 ? 17.805 0.047 -12.373 1.00 96.88 196 VAL A C 1
ATOM 1585 O O . VAL A 1 196 ? 16.990 0.365 -11.508 1.00 96.88 196 VAL A O 1
ATOM 1588 N N . LYS A 1 197 ? 18.658 -0.967 -12.190 1.00 97.44 197 LYS A N 1
ATOM 1589 C CA . LYS A 1 197 ? 18.692 -1.739 -10.940 1.00 97.44 197 LYS A CA 1
ATOM 1590 C C . LYS A 1 197 ? 19.050 -0.850 -9.750 1.00 97.44 197 LYS A C 1
ATOM 1592 O O . LYS A 1 197 ? 18.472 -1.014 -8.681 1.00 97.44 197 LYS A O 1
ATOM 1597 N N . LYS A 1 198 ? 19.995 0.078 -9.916 1.00 97.25 198 LYS A N 1
ATOM 1598 C CA . LYS A 1 198 ? 20.378 1.044 -8.881 1.00 97.25 198 LYS A CA 1
ATOM 1599 C C . LYS A 1 198 ? 19.227 1.998 -8.553 1.00 97.25 198 LYS A C 1
ATOM 1601 O O . LYS A 1 198 ? 18.942 2.176 -7.376 1.00 97.25 198 LYS A O 1
ATOM 1606 N N . LEU A 1 199 ? 18.513 2.493 -9.563 1.00 95.81 199 LEU A N 1
ATOM 1607 C CA . LEU A 1 199 ? 17.329 3.335 -9.395 1.00 95.81 199 LEU A CA 1
ATOM 1608 C C . LEU A 1 199 ? 16.276 2.654 -8.522 1.00 95.81 199 LEU A C 1
ATOM 1610 O O . LEU A 1 199 ? 15.869 3.220 -7.515 1.00 95.81 199 LEU A O 1
ATOM 1614 N N . VAL A 1 200 ? 15.901 1.415 -8.851 1.00 96.44 200 VAL A N 1
ATOM 1615 C CA . VAL A 1 200 ? 14.913 0.659 -8.066 1.00 96.44 200 VAL A CA 1
ATOM 1616 C C . VAL A 1 200 ? 15.409 0.377 -6.644 1.00 96.44 200 VAL A C 1
ATOM 1618 O O . VAL A 1 200 ? 14.614 0.429 -5.713 1.00 96.44 200 VAL A O 1
ATOM 1621 N N . ARG A 1 201 ? 16.707 0.096 -6.447 1.00 95.31 201 ARG A N 1
ATOM 1622 C CA . ARG A 1 201 ? 17.286 -0.109 -5.102 1.00 95.31 201 ARG A CA 1
ATOM 1623 C C . ARG A 1 201 ? 17.234 1.135 -4.226 1.00 95.31 201 ARG A C 1
ATOM 1625 O O . ARG A 1 201 ? 17.153 0.982 -3.022 1.00 95.31 201 ARG A O 1
ATOM 1632 N N . GLU A 1 202 ? 17.327 2.322 -4.816 1.00 93.50 202 GLU A N 1
ATOM 1633 C CA . GLU A 1 202 ? 17.296 3.597 -4.092 1.00 93.50 202 GLU A CA 1
ATOM 1634 C C . GLU A 1 202 ? 15.863 4.130 -3.886 1.00 93.50 202 GLU A C 1
ATOM 1636 O O . GLU A 1 202 ? 15.680 5.169 -3.253 1.00 93.50 202 GLU A O 1
ATOM 1641 N N . MET A 1 203 ? 14.838 3.448 -4.417 1.00 89.62 203 MET A N 1
ATOM 1642 C CA . MET A 1 203 ? 13.419 3.762 -4.201 1.00 89.62 203 MET A CA 1
ATOM 1643 C C . MET A 1 203 ? 12.898 3.088 -2.922 1.00 89.62 203 MET A C 1
ATOM 1645 O O . MET A 1 203 ? 12.015 2.231 -2.976 1.00 89.62 203 MET A O 1
ATOM 1649 N N . ASP A 1 204 ? 13.456 3.470 -1.773 1.00 75.38 204 ASP A N 1
ATOM 1650 C CA . ASP A 1 204 ? 13.027 2.944 -0.467 1.00 75.38 204 ASP A CA 1
ATOM 1651 C C . ASP A 1 204 ? 11.690 3.536 0.002 1.00 75.38 204 ASP A C 1
ATOM 1653 O O . ASP A 1 204 ? 10.970 2.910 0.779 1.00 75.38 204 ASP A O 1
ATOM 1657 N N . ASP A 1 205 ? 11.325 4.718 -0.503 1.00 82.62 205 ASP A N 1
ATOM 1658 C CA . ASP A 1 205 ? 10.000 5.299 -0.293 1.00 82.62 205 ASP A CA 1
ATOM 1659 C C . ASP A 1 205 ? 8.943 4.498 -1.089 1.00 82.62 205 ASP A C 1
ATOM 1661 O O . ASP A 1 205 ? 8.993 4.463 -2.331 1.00 82.62 205 ASP A O 1
ATOM 1665 N N . PRO A 1 206 ? 7.952 3.887 -0.406 1.00 81.81 206 PRO A N 1
ATOM 1666 C CA . PRO A 1 206 ? 6.897 3.112 -1.050 1.00 81.81 206 PRO A CA 1
ATOM 1667 C C . PRO A 1 206 ? 6.118 3.882 -2.123 1.00 81.81 206 PRO A C 1
ATOM 1669 O O . PRO A 1 206 ? 5.613 3.262 -3.061 1.00 81.81 206 PRO A O 1
ATOM 1672 N N . GLN A 1 207 ? 6.024 5.214 -2.026 1.00 85.62 207 GLN A N 1
ATOM 1673 C CA . GLN A 1 207 ? 5.311 6.031 -3.007 1.00 85.62 207 GLN A CA 1
ATOM 1674 C C . GLN A 1 207 ? 6.014 6.028 -4.366 1.00 85.62 207 GLN A C 1
ATOM 1676 O O . GLN A 1 207 ? 5.368 5.779 -5.385 1.00 85.62 207 GLN A O 1
ATOM 1681 N N . TYR A 1 208 ? 7.333 6.250 -4.404 1.00 90.50 208 TYR A N 1
ATOM 1682 C CA . TYR A 1 208 ? 8.081 6.223 -5.666 1.00 90.50 208 TYR A CA 1
ATOM 1683 C C . TYR A 1 208 ? 8.085 4.833 -6.289 1.00 90.50 208 TYR A C 1
ATOM 1685 O O . TYR A 1 208 ? 7.984 4.712 -7.510 1.00 90.50 208 TYR A O 1
ATOM 1693 N N . LEU A 1 209 ? 8.146 3.786 -5.467 1.00 92.31 209 LEU A N 1
ATOM 1694 C CA . LEU A 1 209 ? 8.100 2.421 -5.968 1.00 92.31 209 LEU A CA 1
ATOM 1695 C C . LEU A 1 209 ? 6.722 2.062 -6.549 1.00 92.31 209 LEU A C 1
ATOM 1697 O O . LEU A 1 209 ? 6.647 1.430 -7.603 1.00 92.31 209 LEU A O 1
ATOM 1701 N N . GLY A 1 210 ? 5.637 2.508 -5.908 1.00 92.75 210 GLY A N 1
ATOM 1702 C CA . GLY A 1 210 ? 4.281 2.390 -6.448 1.00 92.75 210 GLY A CA 1
ATOM 1703 C C . GLY A 1 210 ? 4.114 3.155 -7.764 1.00 92.75 210 GLY A C 1
ATOM 1704 O O . GLY A 1 210 ? 3.568 2.616 -8.725 1.00 92.75 210 GLY A O 1
ATOM 1705 N N . LEU A 1 211 ? 4.660 4.374 -7.859 1.00 93.00 211 LEU A N 1
ATOM 1706 C CA . LEU A 1 211 ? 4.673 5.150 -9.106 1.00 93.00 211 LEU A CA 1
ATOM 1707 C C . LEU A 1 211 ? 5.474 4.454 -10.210 1.00 93.00 211 LEU A C 1
ATOM 1709 O O . LEU A 1 211 ? 5.010 4.406 -11.345 1.00 93.00 211 LEU A O 1
ATOM 1713 N N . PHE A 1 212 ? 6.634 3.875 -9.889 1.00 94.44 212 PHE A N 1
ATOM 1714 C CA . PHE A 1 212 ? 7.436 3.101 -10.838 1.00 94.44 212 PHE A CA 1
ATOM 1715 C C . PHE A 1 212 ? 6.649 1.907 -11.394 1.00 94.44 212 PHE A C 1
ATOM 1717 O O . PHE A 1 212 ? 6.597 1.702 -12.609 1.00 94.44 212 PHE A O 1
ATOM 1724 N N . LEU A 1 213 ? 5.998 1.135 -10.519 1.00 94.19 213 LEU A N 1
ATOM 1725 C CA . LEU A 1 213 ? 5.157 0.012 -10.931 1.00 94.19 213 LEU A CA 1
ATOM 1726 C C . LEU A 1 213 ? 3.985 0.475 -11.790 1.00 94.19 213 LEU A C 1
ATOM 1728 O O . LEU A 1 213 ? 3.719 -0.132 -12.831 1.00 94.19 213 LEU A O 1
ATOM 1732 N N . ARG A 1 214 ? 3.321 1.567 -11.399 1.00 93.19 214 ARG A N 1
ATOM 1733 C CA . ARG A 1 214 ? 2.190 2.115 -12.145 1.00 93.19 214 ARG A CA 1
ATOM 1734 C C . ARG A 1 214 ? 2.630 2.585 -13.525 1.00 93.19 214 ARG A C 1
ATOM 1736 O O . ARG A 1 214 ? 1.950 2.273 -14.500 1.00 93.19 214 ARG A O 1
ATOM 1743 N N . PHE A 1 215 ? 3.781 3.248 -13.611 1.00 92.88 215 PHE A N 1
ATOM 1744 C CA . PHE A 1 215 ? 4.376 3.674 -14.872 1.00 92.88 215 PHE A CA 1
ATOM 1745 C C . PHE A 1 215 ? 4.632 2.480 -15.788 1.00 92.88 215 PHE A C 1
ATOM 1747 O O . PHE A 1 215 ? 4.238 2.509 -16.946 1.00 92.88 215 PHE A O 1
ATOM 1754 N N . CYS A 1 216 ? 5.212 1.396 -15.270 1.00 93.00 216 CYS A N 1
ATOM 1755 C CA . CYS A 1 216 ? 5.579 0.239 -16.086 1.00 93.00 216 CYS A CA 1
ATOM 1756 C C . CYS A 1 216 ? 4.397 -0.686 -16.424 1.00 93.00 216 CYS A C 1
ATOM 1758 O O . CYS A 1 216 ? 4.385 -1.311 -17.479 1.00 93.00 216 CYS A O 1
ATOM 1760 N N . THR A 1 217 ? 3.416 -0.831 -15.528 1.00 92.69 217 THR A N 1
ATOM 1761 C CA . THR A 1 217 ? 2.428 -1.933 -15.579 1.00 92.69 217 THR A CA 1
ATOM 1762 C C . THR A 1 217 ? 0.968 -1.482 -15.534 1.00 92.69 217 THR A C 1
ATOM 1764 O O . THR A 1 217 ? 0.056 -2.295 -15.729 1.00 92.69 217 THR A O 1
ATOM 1767 N N . GLY A 1 218 ? 0.730 -0.199 -15.254 1.00 91.44 218 GLY A N 1
ATOM 1768 C CA . GLY A 1 218 ? -0.590 0.354 -14.965 1.00 91.44 218 GLY A CA 1
ATOM 1769 C C . GLY A 1 218 ? -1.123 0.021 -13.566 1.00 91.44 218 GLY A C 1
ATOM 1770 O O . GLY A 1 218 ? -2.256 0.391 -13.276 1.00 91.44 218 GLY A O 1
ATOM 1771 N N . SER A 1 219 ? -0.350 -0.664 -12.714 1.00 92.56 219 SER A N 1
ATOM 1772 C CA . SER A 1 219 ? -0.698 -1.064 -11.339 1.00 92.56 219 SER A CA 1
ATOM 1773 C C . SER A 1 219 ? 0.302 -0.491 -10.337 1.00 92.56 219 SER A C 1
ATOM 1775 O O . SER A 1 219 ? 1.498 -0.610 -10.571 1.00 92.56 219 SER A O 1
ATOM 1777 N N . ASP A 1 220 ? -0.153 0.082 -9.219 1.00 93.12 220 ASP A N 1
ATOM 1778 C CA . ASP A 1 220 ? 0.724 0.541 -8.125 1.00 93.12 220 ASP A CA 1
ATOM 1779 C C . ASP A 1 220 ? 1.117 -0.582 -7.141 1.00 93.12 220 ASP A C 1
ATOM 1781 O O . ASP A 1 220 ? 1.943 -0.374 -6.251 1.00 93.12 220 ASP A O 1
ATOM 1785 N N . VAL A 1 221 ? 0.576 -1.791 -7.331 1.00 94.94 221 VAL A N 1
ATOM 1786 C CA . VAL A 1 221 ? 0.898 -3.007 -6.564 1.00 94.94 221 VAL A CA 1
ATOM 1787 C C . VAL A 1 221 ? 1.610 -4.062 -7.414 1.00 94.94 221 VAL A C 1
ATOM 1789 O O . VAL A 1 221 ? 1.517 -4.062 -8.646 1.00 94.94 221 VAL A O 1
ATOM 1792 N N . MET A 1 222 ? 2.296 -5.000 -6.755 1.00 93.81 222 MET A N 1
ATOM 1793 C CA . MET A 1 222 ? 2.952 -6.133 -7.413 1.00 93.81 222 MET A CA 1
ATOM 1794 C C . MET A 1 222 ? 1.909 -7.075 -8.023 1.00 93.81 222 MET A C 1
ATOM 1796 O O . MET A 1 222 ? 1.236 -7.802 -7.304 1.00 93.81 222 MET A O 1
ATOM 1800 N N . THR A 1 223 ? 1.821 -7.132 -9.347 1.00 86.88 223 THR A N 1
ATOM 1801 C CA . THR A 1 223 ? 1.085 -8.189 -10.068 1.00 86.88 223 THR A CA 1
ATOM 1802 C C . THR A 1 223 ? 2.073 -9.250 -10.548 1.00 86.88 223 THR A C 1
ATOM 1804 O O . THR A 1 223 ? 3.260 -8.961 -10.604 1.00 86.88 223 THR A O 1
ATOM 1807 N N . GLN A 1 224 ? 1.645 -10.467 -10.910 1.00 79.19 224 GLN A N 1
ATOM 1808 C CA . GLN A 1 224 ? 2.538 -11.560 -11.365 1.00 79.19 224 GLN A CA 1
ATOM 1809 C C . GLN A 1 224 ? 3.183 -11.338 -12.755 1.00 79.19 224 GLN A C 1
ATOM 1811 O O . GLN A 1 224 ? 3.603 -12.295 -13.399 1.00 79.19 224 GLN A O 1
ATOM 1816 N N . ARG A 1 225 ? 3.248 -10.096 -13.247 1.00 84.81 225 ARG A N 1
ATOM 1817 C CA . ARG A 1 225 ? 3.751 -9.769 -14.586 1.00 84.81 225 ARG A CA 1
ATOM 1818 C C . ARG A 1 225 ? 5.184 -9.269 -14.533 1.00 84.81 225 ARG A C 1
ATOM 1820 O O . ARG A 1 225 ? 5.511 -8.388 -13.744 1.00 84.81 225 ARG A O 1
ATOM 1827 N N . GLU A 1 226 ? 6.018 -9.811 -15.405 1.00 94.25 226 GLU A N 1
ATOM 1828 C CA . GLU A 1 226 ? 7.385 -9.338 -15.597 1.00 94.25 226 GLU A CA 1
ATOM 1829 C C . GLU A 1 226 ? 7.393 -7.950 -16.252 1.00 94.25 226 GLU A C 1
ATOM 1831 O O . GLU A 1 226 ? 6.469 -7.586 -16.978 1.00 94.25 226 GLU A O 1
ATOM 1836 N N . ILE A 1 227 ? 8.437 -7.169 -15.973 1.00 96.25 227 ILE A N 1
ATOM 1837 C CA . ILE A 1 227 ? 8.656 -5.850 -16.567 1.00 96.25 227 ILE A CA 1
ATOM 1838 C C . ILE A 1 227 ? 9.820 -5.973 -17.543 1.00 96.25 227 ILE A C 1
ATOM 1840 O O . ILE A 1 227 ? 10.970 -6.140 -17.129 1.00 96.25 227 ILE A O 1
ATOM 1844 N N . HIS A 1 228 ? 9.533 -5.888 -18.836 1.00 96.94 228 HIS A N 1
ATOM 1845 C CA . HIS A 1 228 ? 10.546 -6.000 -19.877 1.00 96.94 228 HIS A CA 1
ATOM 1846 C C . HIS A 1 228 ? 11.230 -4.652 -20.093 1.00 96.94 228 HIS A C 1
ATOM 1848 O O . HIS A 1 228 ? 10.597 -3.678 -20.494 1.00 96.94 228 HIS A O 1
ATOM 1854 N N . ILE A 1 229 ? 12.533 -4.602 -19.843 1.00 97.06 229 ILE A N 1
ATOM 1855 C CA . ILE A 1 229 ? 13.362 -3.430 -20.093 1.00 97.06 229 ILE A CA 1
ATOM 1856 C C . ILE A 1 229 ? 13.900 -3.506 -21.516 1.00 97.06 229 ILE A C 1
ATOM 1858 O O . ILE A 1 229 ? 14.589 -4.462 -21.879 1.00 97.06 229 ILE A O 1
ATOM 1862 N N . ARG A 1 230 ? 13.604 -2.482 -22.312 1.00 94.75 230 ARG A N 1
ATOM 1863 C CA . ARG A 1 230 ? 14.115 -2.322 -23.672 1.00 94.75 230 ARG A CA 1
ATOM 1864 C C . ARG A 1 230 ? 14.953 -1.062 -23.757 1.00 94.75 230 ARG A C 1
ATOM 1866 O O . ARG A 1 230 ? 14.542 0.005 -23.316 1.00 94.75 230 ARG A O 1
ATOM 1873 N N . PHE A 1 231 ? 16.126 -1.182 -24.357 1.00 93.62 231 PHE A N 1
ATOM 1874 C CA . PHE A 1 231 ? 16.949 -0.025 -24.660 1.00 93.62 231 PHE A CA 1
ATOM 1875 C C . PHE A 1 231 ? 16.683 0.398 -26.098 1.00 93.62 231 PHE A C 1
ATOM 1877 O O . PHE A 1 231 ? 16.752 -0.420 -27.016 1.00 93.62 231 PHE A O 1
ATOM 1884 N N . ILE A 1 232 ? 16.336 1.666 -26.288 1.00 90.12 232 ILE A N 1
ATOM 1885 C CA . ILE A 1 232 ? 15.969 2.217 -27.594 1.00 90.12 232 ILE A CA 1
ATOM 1886 C C . ILE A 1 232 ? 16.989 3.259 -28.026 1.00 90.12 232 ILE A C 1
ATOM 1888 O O . ILE A 1 232 ? 17.598 3.941 -27.200 1.00 90.12 232 ILE A O 1
ATOM 1892 N N . SER A 1 233 ? 17.214 3.370 -29.330 1.00 82.38 233 SER A N 1
ATOM 1893 C CA . SER A 1 233 ? 17.996 4.482 -29.860 1.00 82.38 233 SER A CA 1
ATOM 1894 C C . SER A 1 233 ? 17.172 5.753 -29.702 1.00 82.38 233 SER A C 1
ATOM 1896 O O . SER A 1 233 ? 15.967 5.738 -29.943 1.00 82.38 233 SER A O 1
ATOM 1898 N N . SER A 1 234 ? 17.807 6.835 -29.266 1.00 64.31 234 SER A N 1
ATOM 1899 C CA . SER A 1 234 ? 17.158 8.140 -29.214 1.00 64.31 234 SER A CA 1
ATOM 1900 C C . SER A 1 234 ? 16.728 8.505 -30.632 1.00 64.31 234 SER A C 1
ATOM 1902 O O . SER A 1 234 ? 17.547 8.465 -31.552 1.00 64.31 234 SER A O 1
ATOM 1904 N N . ASP A 1 235 ? 15.445 8.791 -30.824 1.00 56.47 235 ASP A N 1
ATOM 1905 C CA . ASP A 1 235 ? 14.920 9.184 -32.125 1.00 56.47 235 ASP A CA 1
ATOM 1906 C C . ASP A 1 235 ? 15.619 10.486 -32.542 1.00 56.47 235 ASP A C 1
ATOM 1908 O O . ASP A 1 235 ? 15.519 11.491 -31.838 1.00 56.47 235 ASP A O 1
ATOM 1912 N N . ALA A 1 236 ? 16.381 10.475 -33.640 1.00 49.41 236 ALA A N 1
ATOM 1913 C CA . ALA A 1 236 ? 17.229 11.608 -34.030 1.00 49.41 236 ALA A CA 1
ATOM 1914 C C . ALA A 1 236 ? 16.419 12.898 -34.281 1.00 49.41 236 ALA A C 1
ATOM 1916 O O . ALA A 1 236 ? 16.971 13.995 -34.242 1.00 49.41 236 ALA A O 1
ATOM 1917 N N . SER A 1 237 ? 15.103 12.777 -34.502 1.00 51.12 237 SER A N 1
ATOM 1918 C CA . SER A 1 237 ? 14.162 13.894 -34.639 1.00 51.12 237 SER A CA 1
ATOM 1919 C C . SER A 1 237 ? 13.586 14.422 -33.319 1.00 51.12 237 SER A C 1
ATOM 1921 O O . SER A 1 237 ? 12.911 15.451 -33.327 1.00 51.12 237 SER A O 1
ATOM 1923 N N . LYS A 1 238 ? 13.813 13.750 -32.183 1.00 53.72 238 LYS A N 1
ATOM 1924 C CA . LYS A 1 238 ? 13.311 14.156 -30.864 1.00 53.72 238 LYS A CA 1
ATOM 1925 C C . LYS A 1 238 ? 14.499 14.416 -29.940 1.00 53.72 238 LYS A C 1
ATOM 1927 O O . LYS A 1 238 ? 15.059 13.498 -29.355 1.00 53.72 238 LYS A O 1
ATOM 1932 N N . ASN A 1 239 ? 14.829 15.690 -29.723 1.00 53.81 239 ASN A N 1
ATOM 1933 C CA . ASN A 1 239 ? 15.843 16.138 -28.750 1.00 53.81 239 ASN A CA 1
ATOM 1934 C C . ASN A 1 239 ? 15.479 15.844 -27.274 1.00 53.81 239 ASN A C 1
ATOM 1936 O O . ASN A 1 239 ? 16.054 16.434 -26.363 1.00 53.81 239 ASN A O 1
ATOM 1940 N N . VAL A 1 240 ? 14.510 14.964 -27.012 1.00 62.31 240 VAL A N 1
ATOM 1941 C CA . VAL A 1 240 ? 14.006 14.669 -25.672 1.00 62.31 240 VAL A CA 1
ATOM 1942 C C . VAL A 1 240 ? 14.391 13.240 -25.306 1.00 62.31 240 VAL A C 1
ATOM 1944 O O . VAL A 1 240 ? 13.875 12.275 -25.868 1.00 62.31 240 VAL A O 1
ATOM 1947 N N . ARG A 1 241 ? 15.290 13.109 -24.326 1.00 73.69 241 ARG A N 1
ATOM 1948 C CA . ARG A 1 241 ? 15.557 11.844 -23.635 1.00 73.69 241 ARG A CA 1
ATOM 1949 C C . ARG A 1 241 ? 14.378 11.590 -22.692 1.00 73.69 241 ARG A C 1
ATOM 1951 O O . ARG A 1 241 ? 14.295 12.198 -21.634 1.00 73.69 241 ARG A O 1
ATOM 1958 N N . CYS A 1 242 ? 13.430 10.755 -23.103 1.00 79.56 242 CYS A N 1
ATOM 1959 C CA . CYS A 1 242 ? 12.284 10.387 -22.272 1.00 79.56 242 CYS A CA 1
ATOM 1960 C C . CYS A 1 242 ? 12.176 8.867 -22.202 1.00 79.56 242 CYS A C 1
ATOM 1962 O O . CYS A 1 242 ? 12.232 8.195 -23.231 1.00 79.56 242 CYS A O 1
ATOM 1964 N N . SER A 1 243 ? 12.035 8.331 -20.990 1.00 86.62 243 SER A N 1
ATOM 1965 C CA . SER A 1 243 ? 11.669 6.923 -20.830 1.00 86.62 243 SER A CA 1
ATOM 1966 C C . SER A 1 243 ? 10.189 6.755 -21.159 1.00 86.62 243 SER A C 1
ATOM 1968 O O . SER A 1 243 ? 9.372 7.581 -20.754 1.00 86.62 243 SER A O 1
ATOM 1970 N N . LEU A 1 244 ? 9.845 5.693 -21.879 1.00 88.44 244 LEU A N 1
ATOM 1971 C CA . LEU A 1 244 ? 8.475 5.408 -22.310 1.00 88.44 244 LEU A CA 1
ATOM 1972 C C . LEU A 1 244 ? 8.000 4.103 -21.689 1.00 88.44 244 LEU A C 1
ATOM 1974 O O . LEU A 1 244 ? 8.805 3.218 -21.392 1.00 88.44 244 LEU A O 1
ATOM 1978 N N . SER A 1 245 ? 6.694 3.966 -21.493 1.00 88.94 245 SER A N 1
ATOM 1979 C CA . SER A 1 245 ? 6.125 2.727 -20.986 1.00 88.94 245 SER A CA 1
ATOM 1980 C C . SER A 1 245 ? 4.934 2.259 -21.803 1.00 88.94 245 SER A C 1
ATOM 1982 O O . SER A 1 245 ? 4.079 3.034 -22.220 1.00 88.94 245 SER A O 1
ATOM 1984 N N . HIS A 1 246 ? 4.861 0.942 -21.974 1.00 88.31 246 HIS A N 1
ATOM 1985 C CA . HIS A 1 246 ? 3.743 0.263 -22.618 1.00 88.31 246 HIS A CA 1
ATOM 1986 C C . HIS A 1 246 ? 3.059 -0.612 -21.574 1.00 88.31 246 HIS A C 1
ATOM 1988 O O . HIS A 1 246 ? 3.380 -1.792 -21.411 1.00 88.31 246 HIS A O 1
ATOM 1994 N N . THR A 1 247 ? 2.127 -0.031 -20.816 1.00 85.56 247 THR A N 1
ATOM 1995 C CA . THR A 1 247 ? 1.532 -0.689 -19.633 1.00 85.56 247 THR A CA 1
ATOM 1996 C C . THR A 1 247 ? 0.746 -1.966 -19.940 1.00 85.56 247 THR A C 1
ATOM 1998 O O . THR A 1 247 ? 0.684 -2.871 -19.098 1.00 85.56 247 THR A O 1
ATOM 2001 N N . CYS A 1 248 ? 0.185 -2.091 -21.149 1.00 83.88 248 CYS A N 1
ATOM 2002 C CA . CYS A 1 248 ? -0.465 -3.320 -21.610 1.00 83.88 248 CYS A CA 1
ATOM 2003 C C . CYS A 1 248 ? 0.526 -4.491 -21.694 1.00 83.88 248 CYS A C 1
ATOM 2005 O O . CYS A 1 248 ? 0.207 -5.589 -21.228 1.00 83.88 248 CYS A O 1
ATOM 2007 N N . GLY A 1 249 ? 1.726 -4.230 -22.228 1.00 87.06 249 GLY A N 1
ATOM 2008 C CA . GLY A 1 249 ? 2.807 -5.205 -22.402 1.00 87.06 249 GLY A CA 1
ATOM 2009 C C . GLY A 1 249 ? 3.820 -5.255 -21.256 1.00 87.06 249 GLY A C 1
ATOM 2010 O O . GLY A 1 249 ? 4.755 -6.046 -21.319 1.00 87.06 249 GLY A O 1
ATOM 2011 N N . CYS A 1 250 ? 3.654 -4.417 -20.227 1.00 92.62 250 CYS A N 1
ATOM 2012 C CA . CYS A 1 250 ? 4.601 -4.267 -19.121 1.00 92.62 250 CYS A CA 1
ATOM 2013 C C . CYS A 1 250 ? 6.036 -3.979 -19.602 1.00 92.62 250 CYS A C 1
ATOM 2015 O O . CYS A 1 250 ? 6.997 -4.574 -19.118 1.00 92.62 250 CYS A O 1
ATOM 2017 N N . VAL A 1 251 ? 6.181 -3.079 -20.578 1.00 93.56 251 VAL A N 1
ATOM 2018 C CA . VAL A 1 251 ? 7.482 -2.715 -21.161 1.00 93.56 251 VAL A CA 1
ATOM 2019 C C . VAL A 1 251 ? 7.907 -1.334 -20.675 1.00 93.56 251 VAL A C 1
ATOM 2021 O O . VAL A 1 251 ? 7.104 -0.403 -20.697 1.00 93.56 251 VAL A O 1
ATOM 2024 N N . LEU A 1 252 ? 9.172 -1.207 -20.278 1.00 94.75 252 LEU A N 1
ATOM 2025 C CA . LEU A 1 252 ? 9.844 0.058 -20.002 1.00 94.75 252 LEU A CA 1
ATOM 2026 C C . LEU A 1 252 ? 10.949 0.271 -21.040 1.00 94.75 252 LEU A C 1
ATOM 2028 O O . LEU A 1 252 ? 11.900 -0.509 -21.114 1.00 94.75 252 LEU A O 1
ATOM 2032 N N . GLU A 1 253 ? 10.829 1.334 -21.823 1.00 93.94 253 GLU A N 1
ATOM 2033 C CA . GLU A 1 253 ? 11.803 1.740 -22.829 1.00 93.94 253 GLU A CA 1
ATOM 2034 C C . GLU A 1 253 ? 12.689 2.864 -22.300 1.00 93.94 253 GLU A C 1
ATOM 2036 O O . GLU A 1 253 ? 12.203 3.875 -21.792 1.00 93.94 253 GLU A O 1
ATOM 2041 N N . ILE A 1 254 ? 14.004 2.681 -22.420 1.00 93.00 254 ILE A N 1
ATOM 2042 C CA . ILE A 1 254 ? 15.010 3.617 -21.917 1.00 93.00 254 ILE A CA 1
ATOM 2043 C C . ILE 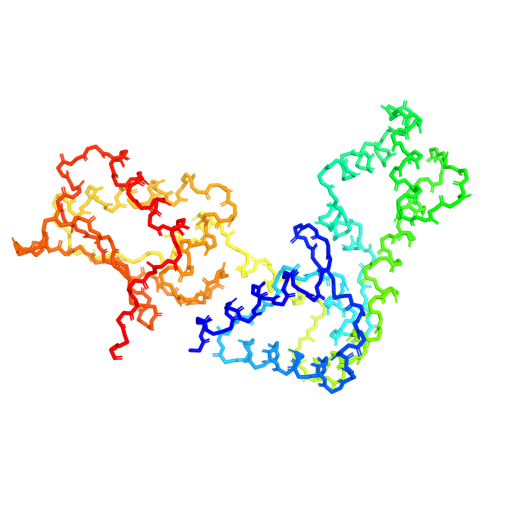A 1 254 ? 15.952 4.010 -23.061 1.00 93.00 254 ILE A C 1
ATOM 2045 O O . ILE A 1 254 ? 16.552 3.128 -23.685 1.00 93.00 254 ILE A O 1
ATOM 2049 N N . PRO A 1 255 ? 16.130 5.314 -23.338 1.00 92.19 255 PRO A N 1
ATOM 2050 C CA . PRO A 1 255 ? 17.078 5.786 -24.342 1.00 92.19 255 PRO A CA 1
ATOM 2051 C C . PRO A 1 255 ? 18.522 5.354 -24.052 1.00 92.19 255 PRO A C 1
ATOM 2053 O O . PRO A 1 255 ? 19.051 5.599 -22.965 1.00 92.19 255 PRO A O 1
ATOM 2056 N N . ARG A 1 256 ? 19.199 4.777 -25.054 1.00 91.56 256 ARG A N 1
ATOM 2057 C CA . ARG A 1 256 ? 20.613 4.362 -24.969 1.00 91.56 256 ARG A CA 1
ATOM 2058 C C . ARG A 1 256 ? 21.559 5.519 -24.656 1.00 91.56 256 ARG A C 1
ATOM 2060 O O . ARG A 1 256 ? 22.606 5.291 -24.062 1.00 91.56 256 ARG A O 1
ATOM 2067 N N . SER A 1 257 ? 21.176 6.754 -24.985 1.00 89.19 257 SER A N 1
ATOM 2068 C CA . SER A 1 257 ? 21.984 7.947 -24.713 1.00 89.19 257 SER A CA 1
ATOM 2069 C C . SER A 1 257 ? 22.271 8.180 -23.227 1.00 89.19 257 SER A C 1
ATOM 2071 O O . SER A 1 257 ? 23.249 8.839 -22.906 1.00 89.19 257 SER A O 1
ATOM 2073 N N . TYR A 1 258 ? 21.474 7.613 -22.312 1.00 91.75 258 TYR A N 1
ATOM 2074 C CA . TYR A 1 258 ? 21.772 7.669 -20.876 1.00 91.75 258 TYR A CA 1
ATOM 2075 C C . TYR A 1 258 ? 23.023 6.869 -20.474 1.00 91.75 258 TYR A C 1
ATOM 2077 O O . TYR A 1 258 ? 23.473 6.983 -19.336 1.00 91.75 258 TYR A O 1
ATOM 2085 N N . ALA A 1 259 ? 23.568 6.021 -21.358 1.00 91.19 259 ALA A N 1
ATOM 2086 C CA . ALA A 1 259 ? 24.785 5.257 -21.080 1.00 91.19 259 ALA A CA 1
ATOM 2087 C C . ALA A 1 259 ? 26.042 6.140 -21.071 1.00 91.19 259 ALA A C 1
ATOM 2089 O O . ALA A 1 259 ? 27.051 5.753 -20.485 1.00 91.19 259 ALA A O 1
ATOM 2090 N N . GLU A 1 260 ? 25.976 7.301 -21.727 1.00 89.69 260 GLU A N 1
ATOM 2091 C CA . GLU A 1 260 ? 27.069 8.272 -21.830 1.00 89.69 260 GLU A CA 1
ATOM 2092 C C . GLU A 1 260 ? 27.081 9.258 -20.651 1.00 89.69 260 GLU A C 1
ATOM 2094 O O . GLU A 1 260 ? 28.096 9.906 -20.397 1.00 89.69 260 GLU A O 1
ATOM 2099 N N . ASP A 1 261 ? 25.977 9.349 -19.901 1.00 89.50 261 ASP A N 1
ATOM 2100 C CA . ASP A 1 261 ? 25.845 10.252 -18.762 1.00 89.50 261 ASP A CA 1
ATOM 2101 C C . ASP A 1 261 ? 26.096 9.540 -17.420 1.00 89.50 261 ASP A C 1
ATOM 2103 O O . ASP A 1 261 ? 25.874 8.331 -17.270 1.00 89.50 261 ASP A O 1
ATOM 2107 N N . PRO A 1 262 ? 26.445 10.296 -16.366 1.00 93.38 262 PRO A N 1
ATOM 2108 C CA . PRO A 1 262 ? 26.377 9.798 -15.001 1.00 93.38 262 PRO A CA 1
ATOM 2109 C C . PRO A 1 262 ? 24.965 9.318 -14.623 1.00 93.38 262 PRO A C 1
ATOM 2111 O O . PRO A 1 262 ? 23.961 9.936 -14.976 1.00 93.38 262 PRO A O 1
ATOM 2114 N N . TYR A 1 263 ? 24.883 8.280 -13.782 1.00 94.81 263 TYR A N 1
ATOM 2115 C CA . TYR A 1 263 ? 23.625 7.740 -13.230 1.00 94.81 263 TYR A CA 1
ATOM 2116 C C . TYR A 1 263 ? 22.649 8.810 -12.701 1.00 94.81 263 TYR A C 1
ATOM 2118 O O . TYR A 1 263 ? 21.432 8.654 -12.816 1.00 94.81 263 TYR A O 1
ATOM 2126 N N . VAL A 1 264 ? 23.171 9.895 -12.121 1.00 93.94 264 VAL A N 1
ATOM 2127 C CA . VAL A 1 264 ? 22.355 10.973 -11.545 1.00 93.94 264 VAL A CA 1
ATOM 2128 C C . VAL A 1 264 ? 21.453 11.658 -12.573 1.00 93.94 264 VAL A C 1
ATOM 2130 O O . VAL A 1 264 ? 20.358 12.070 -12.199 1.00 93.94 264 VAL A O 1
ATOM 2133 N N . SER A 1 265 ? 21.854 11.710 -13.847 1.00 92.06 265 SER A N 1
ATOM 2134 C CA . SER A 1 265 ? 21.046 12.283 -14.928 1.00 92.06 265 SER A CA 1
ATOM 2135 C C . SER A 1 265 ? 19.804 11.432 -15.189 1.00 92.06 265 SER A C 1
ATOM 2137 O O . SER A 1 265 ? 18.686 11.933 -15.102 1.00 92.06 265 SER A O 1
ATOM 2139 N N . LEU A 1 266 ? 19.980 10.113 -15.374 1.00 92.56 266 LEU A N 1
ATOM 2140 C CA . LEU A 1 266 ? 18.856 9.177 -15.506 1.00 92.56 266 LEU A CA 1
ATOM 2141 C C . LEU A 1 266 ? 17.935 9.256 -14.285 1.00 92.56 266 LEU A C 1
ATOM 2143 O O . LEU A 1 266 ? 16.719 9.316 -14.432 1.00 92.56 266 LEU A O 1
ATOM 2147 N N . LYS A 1 267 ? 18.504 9.251 -13.073 1.00 93.69 267 LYS A N 1
ATOM 2148 C CA . LYS A 1 267 ? 17.719 9.308 -11.835 1.00 93.69 267 LYS A CA 1
ATOM 2149 C C . LYS A 1 267 ? 16.860 10.574 -11.770 1.00 93.69 267 LYS A C 1
ATOM 2151 O O . LYS A 1 267 ? 15.677 10.474 -11.450 1.00 93.69 267 LYS A O 1
ATOM 2156 N N . ALA A 1 268 ? 17.442 11.741 -12.044 1.00 91.38 268 ALA A N 1
ATOM 2157 C CA . ALA A 1 268 ? 16.738 13.019 -11.979 1.00 91.38 268 ALA A CA 1
ATOM 2158 C C . ALA A 1 268 ? 15.579 13.083 -12.984 1.00 91.38 268 ALA A C 1
ATOM 2160 O O . ALA A 1 268 ? 14.450 13.399 -12.598 1.00 91.38 268 ALA A O 1
ATOM 2161 N N . ASP A 1 269 ? 15.836 12.709 -14.238 1.00 90.94 269 ASP A N 1
ATOM 2162 C CA . ASP A 1 269 ? 14.824 12.703 -15.295 1.00 90.94 269 ASP A CA 1
ATOM 2163 C C . ASP A 1 269 ? 13.699 11.713 -14.980 1.00 90.94 269 ASP A C 1
ATOM 2165 O O . ASP A 1 269 ? 12.517 12.055 -15.048 1.00 90.94 269 ASP A O 1
ATOM 2169 N N . PHE A 1 270 ? 14.052 10.494 -14.560 1.00 91.81 270 PHE A N 1
ATOM 2170 C CA . PHE A 1 270 ? 13.074 9.441 -14.299 1.00 91.81 270 PHE A CA 1
ATOM 2171 C C . PHE A 1 270 ? 12.185 9.765 -13.095 1.00 91.81 270 PHE A C 1
ATOM 2173 O O . PHE A 1 270 ? 10.969 9.594 -13.154 1.00 91.81 270 PHE A O 1
ATOM 2180 N N . LEU A 1 271 ? 12.752 10.269 -11.994 1.00 90.94 271 LEU A N 1
ATOM 2181 C CA . LEU A 1 271 ? 11.950 10.667 -10.832 1.00 90.94 271 LEU A CA 1
ATOM 2182 C C . LEU A 1 271 ? 11.044 11.865 -11.145 1.00 90.94 271 LEU A C 1
ATOM 2184 O O . LEU A 1 271 ? 9.925 11.927 -10.637 1.00 90.94 271 LEU A O 1
ATOM 2188 N N . THR A 1 272 ? 11.493 12.789 -11.997 1.00 89.81 272 THR A N 1
ATOM 2189 C CA . THR A 1 272 ? 10.666 13.907 -12.478 1.00 89.81 272 THR A CA 1
ATOM 2190 C C . THR A 1 272 ? 9.500 13.399 -13.331 1.00 89.81 272 THR A C 1
ATOM 2192 O O . THR A 1 272 ? 8.354 13.787 -13.105 1.00 89.81 272 THR A O 1
ATOM 2195 N N . LEU A 1 273 ? 9.761 12.455 -14.240 1.00 89.69 273 LEU A N 1
ATOM 2196 C CA . LEU A 1 273 ? 8.741 11.774 -15.041 1.00 89.69 273 LEU A CA 1
ATOM 2197 C C . LEU A 1 273 ? 7.686 11.076 -14.167 1.00 89.69 273 LEU A C 1
ATOM 2199 O O . LEU A 1 273 ? 6.486 11.245 -14.390 1.00 89.69 273 LEU A O 1
ATOM 2203 N N . LEU A 1 274 ? 8.108 10.334 -13.138 1.00 90.06 274 LEU A N 1
ATOM 2204 C CA . LEU A 1 274 ? 7.181 9.671 -12.215 1.00 90.06 274 LEU A CA 1
ATOM 2205 C C . LEU A 1 274 ? 6.301 10.671 -11.451 1.00 90.06 274 LEU A C 1
ATOM 2207 O O . LEU A 1 274 ? 5.114 10.411 -11.256 1.00 90.06 274 LEU A O 1
ATOM 2211 N N . LYS A 1 275 ? 6.856 11.821 -11.045 1.00 85.25 275 LYS A N 1
ATOM 2212 C CA . LYS A 1 275 ? 6.120 12.866 -10.314 1.00 85.25 275 LYS A CA 1
ATOM 2213 C C . LYS A 1 275 ? 5.071 13.569 -11.163 1.00 85.25 275 LYS A C 1
ATOM 2215 O O . LYS A 1 275 ? 4.011 13.903 -10.644 1.00 85.25 275 LYS A O 1
ATOM 2220 N N . ASN A 1 276 ? 5.352 13.787 -12.445 1.00 78.81 276 ASN A N 1
ATOM 2221 C CA . ASN A 1 276 ? 4.488 14.604 -13.291 1.00 78.81 276 ASN A CA 1
ATOM 2222 C C . ASN A 1 276 ? 3.134 13.947 -13.603 1.00 78.81 276 ASN A C 1
ATOM 2224 O O . ASN A 1 276 ? 2.233 14.671 -14.003 1.00 78.81 276 ASN A O 1
ATOM 2228 N N . ARG A 1 277 ? 2.964 12.625 -13.409 1.00 66.19 277 ARG A N 1
ATOM 2229 C CA . ARG A 1 277 ? 1.736 11.814 -13.635 1.00 66.19 277 ARG A CA 1
ATOM 2230 C C . ARG A 1 277 ? 1.039 11.951 -15.008 1.00 66.19 277 ARG A C 1
ATOM 2232 O O . ARG A 1 277 ? 0.161 11.151 -15.313 1.00 66.19 277 ARG A O 1
ATOM 2239 N N . TYR A 1 278 ? 1.451 12.883 -15.865 1.00 59.47 278 TYR A N 1
ATOM 2240 C CA . TYR A 1 278 ? 1.086 12.990 -17.274 1.00 59.47 278 TYR A CA 1
ATOM 2241 C C . TYR A 1 278 ? 2.029 12.115 -18.094 1.00 59.47 278 TYR A C 1
ATOM 2243 O O . TYR A 1 278 ? 3.043 12.573 -18.620 1.00 59.47 278 TYR A O 1
ATOM 2251 N N . TRP A 1 279 ? 1.722 10.825 -18.152 1.00 66.44 279 TRP A N 1
ATOM 2252 C CA . TRP A 1 279 ? 2.471 9.877 -18.968 1.00 66.44 279 TRP A CA 1
ATOM 2253 C C . TRP A 1 279 ? 1.810 9.782 -20.341 1.00 66.44 279 TRP A C 1
ATOM 2255 O O . TRP A 1 279 ? 0.598 9.581 -20.426 1.00 66.44 279 TRP A O 1
ATOM 2265 N N . GLN A 1 280 ? 2.586 9.951 -21.417 1.00 53.62 280 GLN A N 1
ATOM 2266 C CA . GLN A 1 280 ? 2.114 9.600 -22.756 1.00 53.62 280 GLN A CA 1
ATOM 2267 C C . GLN A 1 280 ? 1.905 8.086 -22.782 1.00 53.62 280 GLN A C 1
ATOM 2269 O O . GLN A 1 280 ? 2.859 7.317 -22.839 1.00 53.62 280 GLN A O 1
ATOM 2274 N N . MET A 1 281 ? 0.648 7.676 -22.641 1.00 51.94 281 MET A N 1
ATOM 2275 C CA . MET A 1 281 ? 0.232 6.286 -22.729 1.00 51.94 281 MET A CA 1
ATOM 2276 C C . MET A 1 281 ? -0.207 6.047 -24.166 1.00 51.94 281 MET A C 1
ATOM 2278 O O . MET A 1 281 ? -1.344 6.361 -24.521 1.00 51.94 281 MET A O 1
ATOM 2282 N N . ASP A 1 282 ? 0.690 5.520 -24.992 1.00 40.47 282 ASP A N 1
ATOM 2283 C CA . ASP A 1 282 ? 0.299 5.061 -26.319 1.00 40.47 282 ASP A CA 1
ATOM 2284 C C . ASP A 1 282 ? -0.593 3.823 -26.146 1.00 40.47 282 ASP A C 1
ATOM 2286 O O . ASP A 1 282 ? -0.178 2.781 -25.630 1.00 40.47 282 ASP A O 1
ATOM 2290 N N . ILE A 1 283 ? -1.867 3.961 -26.518 1.00 34.34 283 ILE A N 1
ATOM 2291 C CA . ILE A 1 283 ? -2.770 2.823 -26.675 1.00 34.34 283 ILE A CA 1
ATOM 2292 C C . ILE A 1 283 ? -2.447 2.236 -28.046 1.00 34.34 283 ILE A C 1
ATOM 2294 O O . ILE A 1 283 ? -2.822 2.816 -29.064 1.00 34.34 283 ILE A O 1
ATOM 2298 N N . VAL A 1 284 ? -1.711 1.124 -28.055 1.00 33.94 284 VAL A N 1
ATOM 2299 C CA . VAL A 1 284 ? -1.515 0.290 -29.249 1.00 33.94 284 VAL A CA 1
ATOM 2300 C C . VAL A 1 284 ? -2.655 -0.709 -29.352 1.00 33.94 284 VAL A C 1
ATOM 2302 O O . VAL A 1 284 ? -2.943 -1.366 -28.322 1.00 33.94 284 VAL A O 1
#